Protein AF-0000000079002677 (afdb_homodimer)

Radius of gyration: 20.52 Å; Cα contacts (8 Å, |Δi|>4): 724; chains: 2; bounding box: 56×56×55 Å

Secondary structure (DSSP, 8-state):
-------EEE--HHHHHHHHHHHHHHHHHTT---SEEEEEETTTHHHHHHHHHHTT---EEEEEEEEE--TT-SSPEEEEEE--SS--TT-EEEEEEEEESSSHHHHHHHHHHHHTT-SEEEEEEEEE-TT-S---SEEEEE-SSEEE-GGGHHHHHHHS---GGGGGGGHHHHHHHIIIII---/-------EEE--HHHHHHHHHHHHHHHHHTT---SEEEEEETTTHHHHHHHHHHTT---EEEEEEEEE--TT-SSPEEEEEE--SS--TT-EEEEEEEEESSSHHHHHHHHHHHHTT-SEEEEEEEEE-TT-S---SEEEEE-SSEEE-GGGHHHHHHHS---GGGGGGGHHHHHHHIIIII---

Structure (mmCIF, N/CA/C/O backbone):
data_AF-0000000079002677-model_v1
#
loop_
_entity.id
_entity.type
_entity.pdbx_description
1 polymer Phosphoribosyltransferase
#
loop_
_atom_site.group_PDB
_atom_site.id
_atom_site.type_symbol
_atom_site.label_atom_id
_atom_site.label_alt_id
_atom_site.label_comp_id
_atom_site.label_asym_id
_atom_site.label_entity_id
_atom_site.label_seq_id
_atom_site.pdbx_PDB_ins_code
_atom_site.Cartn_x
_atom_site.Cartn_y
_atom_site.Cartn_z
_atom_site.occupancy
_atom_site.B_iso_or_equiv
_atom_site.auth_seq_id
_atom_site.auth_comp_id
_atom_site.auth_asym_id
_atom_site.auth_atom_id
_atom_site.pdbx_PDB_model_num
ATOM 1 N N . MET A 1 1 ? -28.453 29.984 3.627 1 34.81 1 MET A N 1
ATOM 2 C CA . MET A 1 1 ? -27.219 29.625 4.332 1 34.81 1 MET A CA 1
ATOM 3 C C . MET A 1 1 ? -26.219 28.969 3.391 1 34.81 1 MET A C 1
ATOM 5 O O . MET A 1 1 ? -26.469 27.859 2.893 1 34.81 1 MET A O 1
ATOM 9 N N . THR A 1 2 ? 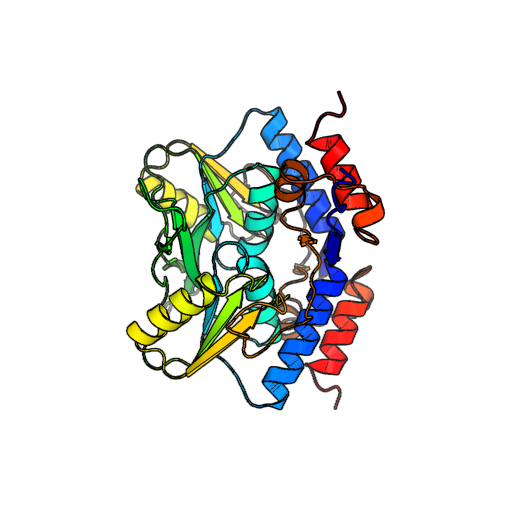-25.609 29.578 2.492 1 42.69 2 THR A N 1
ATOM 10 C CA . THR A 1 2 ? -24.906 29.234 1.262 1 42.69 2 THR A CA 1
ATOM 11 C C . THR A 1 2 ? -23.797 28.219 1.538 1 42.69 2 THR A C 1
ATOM 13 O O . THR A 1 2 ? -22.844 28.516 2.26 1 42.69 2 THR A O 1
ATOM 16 N N . GLY A 1 3 ? -24.031 26.953 1.902 1 45.75 3 GLY A N 1
ATOM 17 C CA . GLY A 1 3 ? -23.172 25.875 2.363 1 45.75 3 GLY A CA 1
ATOM 18 C C . GLY A 1 3 ? -21.828 25.844 1.661 1 45.75 3 GLY A C 1
ATOM 19 O O . GLY A 1 3 ? -21.766 25.766 0.433 1 45.75 3 GLY A O 1
ATOM 20 N N . GLU A 1 4 ? -20.844 26.594 1.997 1 55.16 4 GLU A N 1
ATOM 21 C CA . GLU A 1 4 ? -19.531 26.672 1.381 1 55.16 4 GLU A CA 1
ATOM 22 C C . GLU A 1 4 ? -19.078 25.312 0.845 1 55.16 4 GLU A C 1
ATOM 24 O O . GLU A 1 4 ? -19.062 24.328 1.583 1 55.16 4 GLU A O 1
ATOM 29 N N . LYS A 1 5 ? -19.25 25.031 -0.437 1 66.38 5 LYS A N 1
ATOM 30 C CA . LYS A 1 5 ? -18.969 23.812 -1.17 1 66.38 5 LYS A CA 1
ATOM 31 C C . LYS A 1 5 ? -17.547 23.344 -0.926 1 66.38 5 LYS A C 1
ATOM 33 O O . LYS A 1 5 ? -16.594 24.109 -1.121 1 66.38 5 LYS A O 1
ATOM 38 N N . ILE A 1 6 ? -17.219 22.328 -0.169 1 80.94 6 ILE A N 1
ATOM 39 C CA . ILE A 1 6 ? -15.914 21.703 0.05 1 80.94 6 ILE A CA 1
ATOM 40 C C . ILE A 1 6 ? -15.203 21.5 -1.287 1 80.94 6 ILE A C 1
ATOM 42 O O . ILE A 1 6 ? -15.781 20.953 -2.227 1 80.94 6 ILE A O 1
ATOM 46 N N . LYS A 1 7 ? -14.047 22.203 -1.481 1 90.75 7 LYS A N 1
ATOM 47 C CA . LYS A 1 7 ? -13.25 22 -2.689 1 90.75 7 LYS A CA 1
ATOM 48 C C . LYS A 1 7 ? -12.398 20.734 -2.582 1 90.75 7 LYS A C 1
ATOM 50 O O . LYS A 1 7 ? -11.695 20.531 -1.589 1 90.75 7 LYS A O 1
ATOM 55 N N . LEU A 1 8 ? -12.531 19.844 -3.658 1 93.5 8 LEU A N 1
ATOM 56 C CA . LEU A 1 8 ? -11.781 18.594 -3.691 1 93.5 8 LEU A CA 1
ATOM 57 C C . LEU A 1 8 ? -10.445 18.766 -4.395 1 93.5 8 LEU A C 1
ATOM 59 O O . LEU A 1 8 ? -10.352 19.516 -5.375 1 93.5 8 LEU A O 1
ATOM 63 N N . GLU A 1 9 ? -9.469 18.156 -3.84 1 94.81 9 GLU A N 1
ATOM 64 C CA . GLU A 1 9 ? -8.148 18.047 -4.445 1 94.81 9 GLU A CA 1
ATOM 65 C C . GLU A 1 9 ? -7.75 16.594 -4.652 1 94.81 9 GLU A C 1
ATOM 67 O O . GLU A 1 9 ? -7.484 15.867 -3.688 1 94.81 9 GLU A O 1
ATOM 72 N N . TYR A 1 10 ? -7.758 16.188 -5.961 1 96.31 10 TYR A N 1
ATOM 73 C CA . TYR A 1 10 ? -7.414 14.812 -6.305 1 96.31 10 TYR A CA 1
ATOM 74 C C . TYR A 1 10 ? -5.98 14.719 -6.812 1 96.31 10 TYR A C 1
ATOM 76 O O . TYR A 1 10 ? -5.543 15.547 -7.609 1 96.31 10 TYR A O 1
ATOM 84 N N . ILE A 1 11 ? -5.258 13.797 -6.301 1 97.75 11 ILE A N 1
ATOM 85 C CA . ILE A 1 11 ? -3.938 13.469 -6.828 1 97.75 11 ILE A CA 1
ATOM 86 C C . ILE A 1 11 ? -3.982 12.117 -7.531 1 97.75 11 ILE A C 1
ATOM 88 O O . ILE A 1 11 ? -4.363 11.109 -6.93 1 97.75 11 ILE A O 1
ATOM 92 N N . SER A 1 12 ? -3.586 12.094 -8.805 1 97.31 12 SER A N 1
ATOM 93 C CA . SER A 1 12 ? -3.631 10.859 -9.57 1 97.31 12 SER A CA 1
ATOM 94 C C . SER A 1 12 ? -2.506 9.914 -9.164 1 97.31 12 SER A C 1
ATOM 96 O O . SER A 1 12 ? -1.572 10.312 -8.461 1 97.31 12 SER A O 1
ATOM 98 N N . TRP A 1 13 ? -2.617 8.664 -9.602 1 98.25 13 TRP A N 1
ATOM 99 C CA . TRP A 1 13 ? -1.555 7.688 -9.383 1 98.25 13 TRP A CA 1
ATOM 100 C C . TRP A 1 13 ? -0.217 8.219 -9.883 1 98.25 13 TRP A C 1
ATOM 102 O O . TRP A 1 13 ? 0.792 8.148 -9.18 1 98.25 13 TRP A O 1
ATOM 112 N N . LYS A 1 14 ? -0.238 8.742 -11.062 1 96.94 14 LYS A N 1
ATOM 113 C CA . LYS A 1 14 ? 0.976 9.258 -11.695 1 96.94 14 LYS A CA 1
ATOM 114 C C . LYS A 1 14 ? 1.539 10.445 -10.914 1 96.94 14 LYS A C 1
ATOM 116 O O . LYS A 1 14 ? 2.738 10.492 -10.633 1 96.94 14 LYS A O 1
ATOM 121 N N . GLN A 1 15 ? 0.702 11.391 -10.586 1 97.5 15 GLN A N 1
ATOM 122 C CA . GLN A 1 15 ? 1.126 12.57 -9.836 1 97.5 15 GLN A CA 1
ATOM 123 C C . GLN A 1 15 ? 1.705 12.18 -8.477 1 97.5 15 GLN A C 1
ATOM 125 O O . GLN A 1 15 ? 2.721 12.734 -8.055 1 97.5 15 GLN A O 1
ATOM 130 N N . LEU A 1 16 ? 1.038 11.234 -7.855 1 98.62 16 LEU A N 1
ATOM 131 C CA . LEU A 1 16 ? 1.511 10.758 -6.559 1 98.62 16 LEU A CA 1
ATOM 132 C C . LEU A 1 16 ? 2.906 10.156 -6.676 1 98.62 16 LEU A C 1
ATOM 134 O O . LEU A 1 16 ? 3.795 10.484 -5.883 1 98.62 16 LEU A O 1
ATOM 138 N N . HIS A 1 17 ? 3.094 9.289 -7.633 1 98.75 17 HIS A N 1
ATOM 139 C CA . HIS A 1 17 ? 4.379 8.625 -7.816 1 98.75 17 HIS A CA 1
ATOM 140 C C . HIS A 1 17 ? 5.484 9.633 -8.102 1 98.75 17 HIS A C 1
ATOM 142 O O . HIS A 1 17 ? 6.57 9.547 -7.52 1 98.75 17 HIS A O 1
ATOM 148 N N . ILE A 1 18 ? 5.207 10.617 -8.953 1 98.19 18 ILE A N 1
ATOM 149 C CA . ILE A 1 18 ? 6.184 11.648 -9.289 1 98.19 18 ILE A CA 1
ATOM 150 C C . ILE A 1 18 ? 6.504 12.484 -8.055 1 98.19 18 ILE A C 1
ATOM 152 O O . ILE A 1 18 ? 7.664 12.82 -7.809 1 98.19 18 ILE A O 1
ATOM 156 N N . ALA A 1 19 ? 5.457 12.812 -7.309 1 98.62 19 ALA A N 1
ATOM 157 C CA . ALA A 1 19 ? 5.664 13.555 -6.07 1 98.62 19 ALA A CA 1
ATOM 158 C C . ALA A 1 19 ? 6.605 12.805 -5.129 1 98.62 19 ALA A C 1
ATOM 160 O O . ALA A 1 19 ? 7.512 13.398 -4.539 1 98.62 19 ALA A O 1
ATOM 161 N N . LEU A 1 20 ? 6.418 11.492 -5.012 1 98.88 20 LEU A N 1
ATOM 162 C CA . LEU A 1 20 ? 7.234 10.688 -4.113 1 98.88 20 LEU A CA 1
ATOM 163 C C . LEU A 1 20 ? 8.656 10.555 -4.637 1 98.88 20 LEU A C 1
ATOM 165 O O . LEU A 1 20 ? 9.609 10.492 -3.854 1 98.88 20 LEU A O 1
ATOM 169 N N . ILE A 1 21 ? 8.82 10.539 -5.984 1 98.62 21 ILE A N 1
ATOM 170 C CA . ILE A 1 21 ? 10.156 10.531 -6.574 1 98.62 21 ILE A CA 1
ATOM 171 C C . ILE A 1 21 ? 10.898 11.805 -6.188 1 98.62 21 ILE A C 1
ATOM 173 O O . ILE A 1 21 ? 12.055 11.75 -5.77 1 98.62 21 ILE A O 1
ATOM 177 N N . ASN A 1 22 ? 10.211 12.906 -6.27 1 98.44 22 ASN A N 1
ATOM 178 C CA . ASN A 1 22 ? 10.828 14.188 -5.934 1 98.44 22 ASN A CA 1
ATOM 179 C C . ASN A 1 22 ? 11.188 14.266 -4.453 1 98.44 22 ASN A C 1
ATOM 181 O O . ASN A 1 22 ? 12.242 14.781 -4.09 1 98.44 22 ASN A O 1
ATOM 185 N N . LEU A 1 23 ? 10.352 13.773 -3.617 1 98.75 23 LEU A N 1
ATOM 186 C CA . LEU A 1 23 ? 10.625 13.773 -2.184 1 98.75 23 LEU A CA 1
ATOM 187 C C . LEU A 1 23 ? 11.789 12.844 -1.854 1 98.75 23 LEU A C 1
ATOM 189 O O . LEU A 1 23 ? 12.625 13.164 -1.013 1 98.75 23 LEU A O 1
ATOM 193 N N . ALA A 1 24 ? 11.805 11.68 -2.486 1 98.62 24 ALA A N 1
ATOM 194 C CA . ALA A 1 24 ? 12.93 10.758 -2.311 1 98.62 24 ALA A CA 1
ATOM 195 C C . ALA A 1 24 ? 14.242 11.422 -2.721 1 98.62 24 ALA A C 1
ATOM 197 O O . ALA A 1 24 ? 15.258 11.289 -2.023 1 98.62 24 ALA A O 1
ATOM 198 N N . LYS A 1 25 ? 14.219 12.117 -3.834 1 98 25 LYS A N 1
ATOM 199 C CA . LYS A 1 25 ? 15.398 12.836 -4.301 1 98 25 LYS A CA 1
ATOM 200 C C . LYS A 1 25 ? 15.891 13.836 -3.254 1 98 25 LYS A C 1
ATOM 202 O O . LYS A 1 25 ? 17.094 13.922 -2.986 1 98 25 LYS A O 1
ATOM 207 N N . THR A 1 26 ? 14.969 14.555 -2.709 1 98.25 26 THR A N 1
ATOM 208 C CA . THR A 1 26 ? 15.297 15.531 -1.675 1 98.25 26 THR A CA 1
ATOM 209 C C . THR A 1 26 ? 15.969 14.852 -0.483 1 98.25 26 THR A C 1
ATOM 211 O O . THR A 1 26 ? 17 15.305 -0.002 1 98.25 26 THR A O 1
ATOM 214 N N . MET A 1 27 ? 15.406 13.742 -0.004 1 98.06 27 MET A N 1
ATOM 215 C CA . MET A 1 27 ? 15.961 13.016 1.135 1 98.06 27 MET A CA 1
ATOM 216 C C . MET A 1 27 ? 17.375 12.523 0.837 1 98.06 27 MET A C 1
ATOM 218 O O . MET A 1 27 ? 18.281 12.688 1.66 1 98.06 27 MET A O 1
ATOM 222 N N . ILE A 1 28 ? 17.547 12.016 -0.34 1 96.62 28 ILE A N 1
ATOM 223 C CA . ILE A 1 28 ? 18.844 11.477 -0.747 1 96.62 28 ILE A CA 1
ATOM 224 C C . ILE A 1 28 ? 19.859 12.602 -0.837 1 96.62 28 ILE A C 1
ATOM 226 O O . ILE A 1 28 ? 21 12.453 -0.384 1 96.62 28 ILE A O 1
ATOM 230 N N . SER A 1 29 ? 19.484 13.711 -1.415 1 96.62 29 SER A N 1
ATOM 231 C CA . SER A 1 29 ? 20.375 14.852 -1.57 1 96.62 29 SER A CA 1
ATOM 232 C C . SER A 1 29 ? 20.828 15.398 -0.215 1 96.62 29 SER A C 1
ATOM 234 O O . SER A 1 29 ? 21.906 15.953 -0.089 1 96.62 29 SER A O 1
ATOM 236 N N . GLU A 1 30 ? 19.984 15.195 0.788 1 96.81 30 GLU A N 1
ATOM 237 C CA . GLU A 1 30 ? 20.281 15.656 2.139 1 96.81 30 GLU A CA 1
ATOM 238 C C . GLU A 1 30 ? 21.094 14.617 2.908 1 96.81 30 GLU A C 1
ATOM 240 O O . GLU A 1 30 ? 21.469 14.844 4.062 1 96.81 30 GLU A O 1
ATOM 245 N N . GLY A 1 31 ? 21.297 13.438 2.312 1 95.81 31 GLY A N 1
ATOM 246 C CA . GLY A 1 31 ? 22.062 12.375 2.941 1 95.81 31 GLY A CA 1
ATOM 247 C C . GLY A 1 31 ? 21.25 11.547 3.922 1 95.81 31 GLY A C 1
ATOM 248 O O . GLY A 1 31 ? 21.812 10.836 4.754 1 95.81 31 GLY A O 1
ATOM 249 N N . TYR A 1 32 ? 19.938 11.672 3.857 1 96.56 32 TYR A N 1
ATOM 250 C CA . TYR A 1 32 ? 19.078 10.914 4.758 1 96.56 32 TYR A CA 1
ATOM 251 C C . TYR A 1 32 ? 18.703 9.57 4.148 1 96.56 32 TYR A C 1
ATOM 253 O O . TYR A 1 32 ? 18.172 9.508 3.043 1 96.56 32 TYR A O 1
ATOM 261 N N . ARG A 1 33 ? 19 8.516 4.875 1 93.88 33 ARG A N 1
ATOM 262 C CA . ARG A 1 33 ? 18.609 7.156 4.512 1 93.88 33 ARG A CA 1
ATOM 263 C C . ARG A 1 33 ? 18.062 6.402 5.715 1 93.88 33 ARG A C 1
ATOM 265 O O . ARG A 1 33 ? 18.812 6.012 6.609 1 93.88 33 ARG A O 1
ATOM 272 N N . PRO A 1 34 ? 16.797 6.207 5.715 1 98.62 34 PRO A N 1
ATOM 273 C CA . PRO A 1 34 ? 16.25 5.461 6.848 1 98.62 34 PRO A CA 1
ATOM 274 C C . PRO A 1 34 ? 16.609 3.979 6.809 1 98.62 34 PRO A C 1
ATOM 276 O O . PRO A 1 34 ? 16.797 3.414 5.73 1 98.62 34 PRO A O 1
ATOM 279 N N . ASP A 1 35 ? 16.703 3.352 8.016 1 98.75 35 ASP A N 1
ATOM 280 C CA . ASP A 1 35 ? 16.875 1.907 8.133 1 98.75 35 ASP A CA 1
ATOM 281 C C . ASP A 1 35 ? 15.562 1.173 7.898 1 98.75 35 ASP A C 1
ATOM 283 O O . ASP A 1 35 ? 15.555 0.028 7.438 1 98.75 35 ASP A O 1
ATOM 287 N N . ILE A 1 36 ? 14.508 1.82 8.266 1 98.88 36 ILE A N 1
ATOM 288 C CA . ILE A 1 36 ? 13.18 1.223 8.188 1 98.88 36 ILE A CA 1
ATOM 289 C C . ILE A 1 36 ? 12.141 2.309 7.93 1 98.88 36 ILE A C 1
ATOM 291 O O . ILE A 1 36 ? 12.273 3.436 8.414 1 98.88 36 ILE A O 1
ATOM 295 N N . ILE A 1 37 ? 11.156 2.025 7.105 1 98.94 37 ILE A N 1
ATOM 296 C CA . ILE A 1 37 ? 10.008 2.891 6.871 1 98.94 37 ILE A CA 1
ATOM 297 C C . ILE A 1 37 ? 8.812 2.379 7.664 1 98.94 37 ILE A C 1
ATOM 299 O O . ILE A 1 37 ? 8.5 1.186 7.637 1 98.94 37 ILE A O 1
ATOM 303 N N . TYR A 1 38 ? 8.203 3.207 8.406 1 98.94 38 TYR A N 1
ATOM 304 C CA . TYR A 1 38 ? 6.984 2.85 9.117 1 98.94 38 TYR A CA 1
ATOM 305 C C . TYR A 1 38 ? 5.766 3.492 8.461 1 98.94 38 TYR A C 1
ATOM 307 O O . TYR A 1 38 ? 5.684 4.719 8.352 1 98.94 38 TYR A O 1
ATOM 315 N N . ALA A 1 39 ? 4.875 2.688 8.047 1 98.94 39 ALA A N 1
ATOM 316 C CA . ALA A 1 39 ? 3.623 3.113 7.43 1 98.94 39 ALA A CA 1
ATOM 317 C C . ALA A 1 39 ? 2.52 3.271 8.477 1 98.94 39 ALA A C 1
ATOM 319 O O . ALA A 1 39 ? 2.219 2.33 9.211 1 98.94 39 ALA A O 1
ATOM 320 N N . VAL A 1 40 ? 1.932 4.449 8.547 1 98.81 40 VAL A N 1
ATOM 321 C CA . VAL A 1 40 ? 0.727 4.637 9.352 1 98.81 40 VAL A CA 1
ATOM 322 C C . VAL A 1 40 ? -0.476 4.035 8.625 1 98.81 40 VAL A C 1
ATOM 324 O O . VAL A 1 40 ? -0.757 4.387 7.477 1 98.81 40 VAL A O 1
ATOM 327 N N . ILE A 1 41 ? -1.158 3.117 9.25 1 98.5 41 ILE A N 1
ATOM 328 C CA . ILE A 1 41 ? -2.326 2.463 8.672 1 98.5 41 ILE A CA 1
ATOM 329 C C . ILE A 1 41 ? -3.508 3.43 8.656 1 98.5 41 ILE A C 1
ATOM 331 O O . ILE A 1 41 ? -3.83 4.039 9.68 1 98.5 41 ILE A O 1
ATOM 335 N N . LYS A 1 42 ? -4.113 3.611 7.543 1 97.5 42 LYS A N 1
ATOM 336 C CA . LYS A 1 42 ? -3.939 2.955 6.25 1 97.5 42 LYS A CA 1
ATOM 337 C C . LYS A 1 42 ? -3.34 3.912 5.227 1 97.5 42 LYS A C 1
ATOM 339 O O . LYS A 1 42 ? -2.941 3.494 4.137 1 97.5 42 LYS A O 1
ATOM 344 N N . GLY A 1 43 ? -3.258 5.238 5.719 1 98.12 43 GLY A N 1
ATOM 345 C CA . GLY A 1 43 ? -2.875 6.277 4.77 1 98.12 43 GLY A CA 1
ATOM 346 C C . GLY A 1 43 ? -1.44 6.148 4.297 1 98.12 43 GLY A C 1
ATOM 347 O O . GLY A 1 43 ? -1.114 6.551 3.176 1 98.12 43 GLY A O 1
ATOM 348 N N . GLY A 1 44 ? -0.627 5.574 5.086 1 98.81 44 GLY A N 1
ATOM 349 C CA . GLY A 1 44 ? 0.797 5.52 4.797 1 98.81 44 GLY A CA 1
ATOM 350 C C . GLY A 1 44 ? 1.202 4.281 4.02 1 98.81 44 GLY A C 1
ATOM 351 O O . GLY A 1 44 ? 2.35 4.16 3.584 1 98.81 44 GLY A O 1
ATOM 352 N N . LEU A 1 45 ? 0.252 3.369 3.762 1 98.88 45 LEU A N 1
ATOM 353 C CA . LEU A 1 45 ? 0.612 2.062 3.223 1 98.88 45 LEU A CA 1
ATOM 354 C C . LEU A 1 45 ? 1.173 2.193 1.811 1 98.88 45 LEU A C 1
ATOM 356 O O . LEU A 1 45 ? 2.271 1.709 1.527 1 98.88 45 LEU A O 1
ATOM 360 N N . ILE A 1 46 ? 0.468 2.92 0.976 1 98.94 46 ILE A N 1
ATOM 361 C CA . ILE A 1 46 ? 0.847 2.973 -0.432 1 98.94 46 ILE A CA 1
ATOM 362 C C . ILE A 1 46 ? 2.074 3.865 -0.603 1 98.94 46 ILE A C 1
ATOM 364 O O . ILE A 1 46 ? 3.076 3.449 -1.189 1 98.94 46 ILE A O 1
ATOM 368 N N . PRO A 1 47 ? 2.113 5.074 0.013 1 98.94 47 PRO A N 1
ATOM 369 C CA . PRO A 1 47 ? 3.338 5.855 -0.157 1 98.94 47 PRO A CA 1
ATOM 370 C C . PRO A 1 47 ? 4.562 5.176 0.448 1 98.94 47 PRO A C 1
ATOM 372 O O . PRO A 1 47 ? 5.672 5.301 -0.082 1 98.94 47 PRO A O 1
ATOM 375 N N . ALA A 1 48 ? 4.371 4.461 1.53 1 98.94 48 ALA A N 1
ATOM 376 C CA . ALA A 1 48 ? 5.5 3.771 2.146 1 98.94 48 ALA A CA 1
ATOM 377 C C . ALA A 1 48 ? 6.062 2.701 1.217 1 98.94 48 ALA A C 1
ATOM 379 O O . ALA A 1 48 ? 7.281 2.557 1.091 1 98.94 48 ALA A O 1
ATOM 380 N N . ARG A 1 49 ? 5.191 1.93 0.573 1 98.88 49 ARG A N 1
ATOM 381 C CA . ARG A 1 49 ? 5.656 0.887 -0.335 1 98.88 49 ARG A CA 1
ATOM 382 C C . ARG A 1 49 ? 6.387 1.488 -1.532 1 98.88 49 ARG A C 1
ATOM 384 O O . ARG A 1 49 ? 7.422 0.974 -1.959 1 98.88 49 ARG A O 1
ATOM 391 N N . ILE A 1 50 ? 5.867 2.578 -2.074 1 98.88 50 ILE A N 1
ATOM 392 C CA . ILE A 1 50 ? 6.523 3.246 -3.193 1 98.88 50 ILE A CA 1
ATOM 393 C C . ILE A 1 50 ? 7.898 3.756 -2.754 1 98.88 50 ILE A C 1
ATOM 395 O O . ILE A 1 50 ? 8.898 3.527 -3.438 1 98.88 50 ILE A O 1
ATOM 399 N N . LEU A 1 51 ? 7.938 4.328 -1.604 1 98.88 51 LEU A N 1
ATOM 400 C CA . LEU A 1 51 ? 9.18 4.91 -1.103 1 98.88 51 LEU A CA 1
ATOM 401 C C . LEU A 1 51 ? 10.203 3.82 -0.8 1 98.88 51 LEU A C 1
ATOM 403 O O . LEU A 1 51 ? 11.406 4.039 -0.947 1 98.88 51 LEU A O 1
ATOM 407 N N . SER A 1 52 ? 9.727 2.67 -0.339 1 98.75 52 SER A N 1
ATOM 408 C CA . SER A 1 52 ? 10.648 1.574 -0.066 1 98.75 52 SER A CA 1
ATOM 409 C C . SER A 1 52 ? 11.484 1.235 -1.297 1 98.75 52 SER A C 1
ATOM 411 O O . SER A 1 52 ? 12.664 0.898 -1.18 1 98.75 52 SER A O 1
ATOM 413 N N . ASP A 1 53 ? 10.891 1.314 -2.438 1 98.19 53 ASP A N 1
ATOM 414 C CA . ASP A 1 53 ? 11.625 1.099 -3.682 1 98.19 53 ASP A CA 1
ATOM 415 C C . ASP A 1 53 ? 12.531 2.283 -3.996 1 98.19 53 ASP A C 1
ATOM 417 O O . ASP A 1 53 ? 13.727 2.105 -4.234 1 98.19 53 ASP A O 1
ATOM 421 N N . LEU A 1 54 ? 12.016 3.484 -3.928 1 98.25 54 LEU A N 1
ATOM 422 C CA . LEU A 1 54 ? 12.711 4.691 -4.355 1 98.25 54 LEU A CA 1
ATOM 423 C C . LEU A 1 54 ? 13.945 4.941 -3.494 1 98.25 54 LEU A C 1
ATOM 425 O O . LEU A 1 54 ? 14.969 5.426 -3.99 1 98.25 54 LEU A O 1
ATOM 429 N N . LEU A 1 55 ? 13.828 4.566 -2.189 1 98.19 55 LEU A N 1
ATOM 430 C CA . LEU A 1 55 ? 14.922 4.805 -1.252 1 98.19 55 LEU A CA 1
ATOM 431 C C . LEU A 1 55 ? 15.734 3.535 -1.037 1 98.19 55 LEU A C 1
ATOM 433 O O . LEU A 1 55 ? 16.719 3.545 -0.299 1 98.19 55 LEU A O 1
ATOM 437 N N . GLU A 1 56 ? 15.297 2.455 -1.652 1 96.69 56 GLU A N 1
ATOM 438 C CA . GLU A 1 56 ? 15.945 1.154 -1.533 1 96.69 56 GLU A CA 1
ATOM 439 C C . GLU A 1 56 ? 16.062 0.728 -0.072 1 96.69 56 GLU A C 1
ATOM 441 O O . GLU A 1 56 ? 17.141 0.341 0.381 1 96.69 56 GLU A O 1
ATOM 446 N N . VAL A 1 57 ? 14.953 0.887 0.604 1 98 57 VAL A N 1
ATOM 447 C CA . VAL A 1 57 ? 14.805 0.437 1.984 1 98 57 VAL A CA 1
ATOM 448 C C . VAL A 1 57 ? 13.961 -0.834 2.025 1 98 57 VAL A C 1
ATOM 450 O O . VAL A 1 57 ? 12.789 -0.821 1.646 1 98 57 VAL A O 1
ATOM 453 N N . ASP A 1 58 ? 14.484 -1.902 2.539 1 95.62 58 ASP A N 1
ATOM 454 C CA . ASP A 1 58 ? 13.852 -3.213 2.443 1 95.62 58 ASP A CA 1
ATOM 455 C C . ASP A 1 58 ? 12.805 -3.398 3.541 1 95.62 58 ASP A C 1
ATOM 457 O O . ASP A 1 58 ? 11.812 -4.105 3.35 1 95.62 58 ASP A O 1
ATOM 461 N N . GLN A 1 59 ? 13 -2.799 4.664 1 97.81 59 GLN A N 1
ATOM 462 C CA . GLN A 1 59 ? 12.133 -3.068 5.809 1 97.81 59 GLN A CA 1
ATOM 463 C C . GLN A 1 59 ? 11.008 -2.041 5.902 1 97.81 59 GLN A C 1
ATOM 465 O O . GLN A 1 59 ? 11.266 -0.836 5.961 1 97.81 59 GLN A O 1
ATOM 470 N N . ILE A 1 60 ? 9.82 -2.531 5.906 1 98.75 60 ILE A N 1
ATOM 471 C CA . ILE A 1 60 ? 8.633 -1.722 6.152 1 98.75 60 ILE A CA 1
ATOM 472 C C . ILE A 1 60 ? 7.906 -2.236 7.391 1 98.75 60 ILE A C 1
ATOM 474 O O . ILE A 1 60 ? 7.617 -3.432 7.5 1 98.75 60 ILE A O 1
ATOM 478 N N . GLY A 1 61 ? 7.727 -1.421 8.367 1 98.81 61 GLY A N 1
ATOM 479 C CA . GLY A 1 61 ? 6.875 -1.689 9.516 1 98.81 61 GLY A CA 1
ATOM 480 C C . GLY A 1 61 ? 5.547 -0.959 9.461 1 98.81 61 GLY A C 1
ATOM 481 O O . GLY A 1 61 ? 5.332 -0.122 8.586 1 98.81 61 GLY A O 1
ATOM 482 N N . PHE A 1 62 ? 4.68 -1.304 10.383 1 98.88 62 PHE A N 1
ATOM 483 C CA . PHE A 1 62 ? 3.322 -0.774 10.406 1 98.88 62 PHE A CA 1
ATOM 484 C C . PHE A 1 62 ? 2.936 -0.326 11.812 1 98.88 62 PHE A C 1
ATOM 486 O O . PHE A 1 62 ? 3.346 -0.939 12.797 1 98.88 62 PHE A O 1
ATOM 493 N N . ILE A 1 63 ? 2.191 0.712 11.828 1 98.81 63 ILE A N 1
ATOM 494 C CA . ILE A 1 63 ? 1.641 1.234 13.078 1 98.81 63 ILE A CA 1
ATOM 495 C C . ILE A 1 63 ? 0.225 1.753 12.836 1 98.81 63 ILE A C 1
ATOM 497 O O . ILE A 1 63 ? -0.037 2.422 11.836 1 98.81 63 ILE A O 1
ATOM 501 N N . GLY A 1 64 ? -0.698 1.317 13.703 1 98.25 64 GLY A N 1
ATOM 502 C CA . GLY A 1 64 ? -2.096 1.683 13.539 1 98.25 64 GLY A CA 1
ATOM 503 C C . GLY A 1 64 ? -2.584 2.658 14.594 1 98.25 64 GLY A C 1
ATOM 504 O O . GLY A 1 64 ? -2.242 2.531 15.766 1 98.25 64 GLY A O 1
ATOM 505 N N . VAL A 1 65 ? -3.307 3.662 14.156 1 96.88 65 VAL A N 1
ATOM 506 C CA . VAL A 1 65 ? -3.908 4.664 15.031 1 96.88 65 VAL A CA 1
ATOM 507 C C . VAL A 1 65 ? -5.391 4.812 14.703 1 96.88 65 VAL A C 1
ATOM 509 O O . VAL A 1 65 ? -5.777 4.828 13.531 1 96.88 65 VAL A O 1
ATOM 512 N N . LYS A 1 66 ? -6.234 4.883 15.695 1 92.81 66 LYS A N 1
ATOM 513 C CA . LYS A 1 66 ? -7.652 5.191 15.523 1 92.81 66 LYS A CA 1
ATOM 514 C C . LYS A 1 66 ? -8.094 6.281 16.5 1 92.81 66 LYS A C 1
ATOM 516 O O . LYS A 1 66 ? -7.492 6.461 17.562 1 92.81 66 LYS A O 1
ATOM 521 N N . PHE A 1 67 ? -9.125 6.969 16.062 1 89.44 67 PHE A N 1
ATOM 522 C CA . PHE A 1 67 ? -9.719 7.984 16.922 1 89.44 67 PHE A CA 1
ATOM 523 C C . PHE A 1 67 ? -11.016 7.477 17.547 1 89.44 67 PHE A C 1
ATOM 525 O O . PHE A 1 67 ? -11.836 6.852 16.859 1 89.44 67 PHE A O 1
ATOM 532 N N . TYR A 1 68 ? -11.141 7.492 18.844 1 82.62 68 TYR A N 1
ATOM 533 C CA . TYR A 1 68 ? -12.344 7.066 19.547 1 82.62 68 TYR A CA 1
ATOM 534 C C . TYR A 1 68 ? -13.016 8.25 20.234 1 82.62 68 TYR A C 1
ATOM 536 O O . TYR A 1 68 ? -12.344 9.133 20.766 1 82.62 68 TYR A O 1
ATOM 544 N N . LYS A 1 69 ? -14.273 8.32 19.938 1 71.38 69 LYS A N 1
ATOM 545 C CA . LYS A 1 69 ? -15.047 9.32 20.672 1 71.38 69 LYS A CA 1
ATOM 546 C C . LYS A 1 69 ? -15.359 8.859 22.094 1 71.38 69 LYS A C 1
ATOM 548 O O . LYS A 1 69 ? -15.836 7.742 22.297 1 71.38 69 LYS A O 1
ATOM 553 N N . GLY A 1 70 ? -14.633 9.344 23.062 1 58.91 70 GLY A N 1
ATOM 554 C CA . GLY A 1 70 ? -14.953 9 24.438 1 58.91 70 GLY A CA 1
ATOM 555 C C . GLY A 1 70 ? -16.328 9.461 24.875 1 58.91 70 GLY A C 1
ATOM 556 O O . GLY A 1 70 ? -16.922 10.336 24.234 1 58.91 70 GLY A O 1
ATOM 557 N N . ILE A 1 71 ? -16.922 8.633 25.719 1 61.94 71 ILE A N 1
ATOM 558 C CA . ILE A 1 71 ? -18.172 9.047 26.344 1 61.94 71 ILE A CA 1
ATOM 559 C C . ILE A 1 71 ? -18 10.43 26.969 1 61.94 71 ILE A C 1
ATOM 561 O O . ILE A 1 71 ? -17.109 10.633 27.797 1 61.94 71 ILE A O 1
ATOM 565 N N . GLY A 1 72 ? -18.812 11.344 26.547 1 59.31 72 GLY A N 1
ATOM 566 C CA . GLY A 1 72 ? -18.906 12.641 27.188 1 59.31 72 GLY A CA 1
ATOM 567 C C . GLY A 1 72 ? -17.875 13.633 26.688 1 59.31 72 GLY A C 1
ATOM 568 O O . GLY A 1 72 ? -17.781 14.758 27.188 1 59.31 72 GLY A O 1
ATOM 569 N N . THR A 1 73 ? -16.906 13.094 26.016 1 62.44 73 THR A N 1
ATOM 570 C CA . THR A 1 73 ? -15.891 14.047 25.562 1 62.44 73 THR A CA 1
ATOM 571 C C . THR A 1 73 ? -16.109 14.406 24.094 1 62.44 73 THR A C 1
ATOM 573 O O . THR A 1 73 ? -16.578 13.586 23.312 1 62.44 73 THR A O 1
ATOM 576 N N . ARG A 1 74 ? -16 15.617 23.859 1 62.69 74 ARG A N 1
ATOM 577 C CA . ARG A 1 74 ? -16.281 16.156 22.531 1 62.69 74 ARG A CA 1
ATOM 578 C C . ARG A 1 74 ? -15.164 15.828 21.547 1 62.69 74 ARG A C 1
ATOM 580 O O . ARG A 1 74 ? -15.398 15.68 20.344 1 62.69 74 ARG A O 1
ATOM 587 N N . GLU A 1 75 ? -13.828 15.586 22.156 1 70.38 75 GLU A N 1
ATOM 588 C CA . GLU A 1 75 ? -12.766 15.422 21.172 1 70.38 75 GLU A CA 1
ATOM 589 C C . GLU A 1 75 ? -12.258 13.984 21.141 1 70.38 75 GLU A C 1
ATOM 591 O O . GLU A 1 75 ? -12.008 13.383 22.188 1 70.38 75 GLU A O 1
ATOM 596 N N . ALA A 1 76 ? -12.203 13.398 20.016 1 81 76 ALA A N 1
ATOM 597 C CA . ALA A 1 76 ? -11.688 12.047 19.828 1 81 76 ALA A CA 1
ATOM 598 C C . ALA A 1 76 ? -10.18 11.992 20.078 1 81 76 ALA A C 1
ATOM 600 O O . ALA A 1 76 ? -9.445 12.891 19.672 1 81 76 ALA A O 1
ATOM 601 N N . LYS A 1 77 ? -9.781 11.172 21.016 1 86.19 77 LYS A N 1
ATOM 602 C CA . LYS A 1 77 ? -8.367 10.969 21.297 1 86.19 77 LYS A CA 1
ATOM 603 C C . LYS A 1 77 ? -7.789 9.828 20.469 1 86.19 77 LYS A C 1
ATOM 605 O O . LYS A 1 77 ? -8.406 8.773 20.344 1 86.19 77 LYS A O 1
ATOM 610 N N . PRO A 1 78 ? -6.594 10.094 19.875 1 91.88 78 PRO A N 1
ATOM 611 C CA . PRO A 1 78 ? -5.957 9.016 19.109 1 91.88 78 PRO A CA 1
ATOM 612 C C . PRO A 1 78 ? -5.402 7.91 20.016 1 91.88 78 PRO A C 1
ATOM 614 O O . PRO A 1 78 ? -4.848 8.195 21.078 1 91.88 78 PRO A O 1
ATOM 617 N N . GLU A 1 79 ? -5.652 6.734 19.594 1 93.56 79 GLU A N 1
ATOM 618 C CA . GLU A 1 79 ? -5.105 5.566 20.281 1 93.56 79 GLU A CA 1
ATOM 619 C C . GLU A 1 79 ? -4.453 4.605 19.297 1 93.56 79 GLU A C 1
ATOM 621 O O . GLU A 1 79 ? -4.898 4.477 18.141 1 93.56 79 GLU A O 1
ATOM 626 N N . LEU A 1 80 ? -3.455 3.91 19.844 1 94.81 80 LEU A N 1
ATOM 627 C CA . LEU A 1 80 ? -2.797 2.895 19.031 1 94.81 80 LEU A CA 1
ATOM 628 C C . LEU A 1 80 ? -3.68 1.659 18.891 1 94.81 80 LEU A C 1
ATOM 630 O O . LEU A 1 80 ? -4.168 1.12 19.875 1 94.81 80 LEU A O 1
ATOM 634 N N . THR A 1 81 ? -3.934 1.333 17.703 1 95.31 81 THR A N 1
ATOM 635 C CA . THR A 1 81 ? -4.66 0.091 17.453 1 95.31 81 THR A CA 1
ATOM 636 C C . THR A 1 81 ? -3.693 -1.037 17.109 1 95.31 81 THR A C 1
ATOM 638 O O . THR A 1 81 ? -4.027 -2.215 17.25 1 95.31 81 THR A O 1
ATOM 641 N N . LEU A 1 82 ? -2.516 -0.737 16.609 1 97.62 82 LEU A N 1
ATOM 642 C CA . LEU A 1 82 ? -1.43 -1.657 16.297 1 97.62 82 LEU A CA 1
ATOM 643 C C . LEU A 1 82 ? -0.082 -1.064 16.703 1 97.62 82 LEU A C 1
ATOM 645 O O . LEU A 1 82 ? 0.366 -0.079 16.109 1 97.62 82 LEU A O 1
ATOM 649 N N . PRO A 1 83 ? 0.544 -1.608 17.75 1 97.5 83 PRO A N 1
ATOM 650 C CA . PRO A 1 83 ? 1.893 -1.14 18.078 1 97.5 83 PRO A CA 1
ATOM 651 C C . PRO A 1 83 ? 2.898 -1.404 16.969 1 97.5 83 PRO A C 1
ATOM 653 O O . PRO A 1 83 ? 2.605 -2.156 16.031 1 97.5 83 PRO A O 1
ATOM 656 N N . PRO A 1 84 ? 4.039 -0.778 17.031 1 98.5 84 PRO A N 1
ATOM 657 C CA . PRO A 1 84 ? 5.031 -0.998 15.984 1 98.5 84 PRO A CA 1
ATOM 658 C C . PRO A 1 84 ? 5.309 -2.479 15.734 1 98.5 84 PRO A C 1
ATOM 660 O O . PRO A 1 84 ? 5.629 -3.217 16.672 1 98.5 84 PRO A O 1
ATOM 663 N N . THR A 1 85 ? 5.309 -2.879 14.477 1 98.62 85 THR A N 1
ATOM 664 C CA . THR A 1 85 ? 5.352 -4.297 14.141 1 98.62 85 THR A CA 1
ATOM 665 C C . THR A 1 85 ? 6.793 -4.781 14.023 1 98.62 85 THR A C 1
ATOM 667 O O . THR A 1 85 ? 7.051 -5.984 14 1 98.62 85 THR A O 1
ATOM 670 N N . HIS A 1 86 ? 7.699 -3.918 13.812 1 98.38 86 HIS A N 1
ATOM 671 C CA . HIS A 1 86 ? 9.117 -4.219 13.656 1 98.38 86 HIS A CA 1
ATOM 672 C C . HIS A 1 86 ? 9.961 -3.457 14.672 1 98.38 86 HIS A C 1
ATOM 674 O O . HIS A 1 86 ? 9.602 -2.348 15.078 1 98.38 86 HIS A O 1
ATOM 680 N N . PRO A 1 87 ? 11.102 -3.975 15.094 1 98 87 PRO A N 1
ATOM 681 C CA . PRO A 1 87 ? 11.969 -3.256 16.031 1 98 87 PRO A CA 1
ATOM 682 C C . PRO A 1 87 ? 12.555 -1.979 15.43 1 98 87 PRO A C 1
ATOM 684 O O . PRO A 1 87 ? 12.883 -1.943 14.242 1 98 87 PRO A O 1
ATOM 687 N N . VAL A 1 88 ? 12.602 -0.959 16.312 1 98.62 88 VAL A N 1
ATOM 688 C CA . VAL A 1 88 ? 13.086 0.32 15.812 1 98.62 88 VAL A CA 1
ATOM 689 C C . VAL A 1 88 ? 14.258 0.797 16.672 1 98.62 88 VAL A C 1
ATOM 691 O O . VAL A 1 88 ? 14.82 1.868 16.422 1 98.62 88 VAL A O 1
ATOM 694 N N . ARG A 1 89 ? 14.648 0.042 17.688 1 98.62 89 ARG A N 1
ATOM 695 C CA . ARG A 1 89 ? 15.711 0.473 18.594 1 98.62 89 ARG A CA 1
ATOM 696 C C . ARG A 1 89 ? 16.984 0.798 17.828 1 98.62 89 ARG A C 1
ATOM 698 O O . ARG A 1 89 ? 17.484 -0.024 17.062 1 98.62 89 ARG A O 1
ATOM 705 N N . ASN A 1 90 ? 17.516 1.971 17.969 1 98.56 90 ASN A N 1
ATOM 706 C CA . ASN A 1 90 ? 18.766 2.479 17.422 1 98.56 90 ASN A CA 1
ATOM 707 C C . ASN A 1 90 ? 18.719 2.568 15.898 1 98.56 90 ASN A C 1
ATOM 709 O O . ASN A 1 90 ? 19.75 2.496 15.227 1 98.56 90 ASN A O 1
ATOM 713 N N . LYS A 1 91 ? 17.5 2.631 15.312 1 98.69 91 LYS A N 1
ATOM 714 C CA . LYS A 1 91 ? 17.344 2.732 13.867 1 98.69 91 LYS A CA 1
ATOM 715 C C . LYS A 1 91 ? 16.891 4.133 13.461 1 98.69 91 LYS A C 1
ATOM 717 O O . LYS A 1 91 ? 16.203 4.816 14.219 1 98.69 91 LYS A O 1
ATOM 722 N N . ASN A 1 92 ? 17.328 4.562 12.266 1 98.75 92 ASN A N 1
ATOM 723 C CA . ASN A 1 92 ? 16.719 5.707 11.594 1 98.75 92 ASN A CA 1
ATOM 724 C C . ASN A 1 92 ? 15.398 5.332 10.945 1 98.75 92 ASN A C 1
ATOM 726 O O . ASN A 1 92 ? 15.344 4.457 10.086 1 98.75 92 ASN A O 1
ATOM 730 N N . VAL A 1 93 ? 14.336 6.023 11.438 1 98.94 93 VAL A N 1
ATOM 731 C CA . VAL A 1 93 ? 12.984 5.629 11.031 1 98.94 93 VAL A CA 1
ATOM 732 C C . VAL A 1 93 ? 12.352 6.742 10.211 1 98.94 93 VAL A C 1
ATOM 734 O O . VAL A 1 93 ? 12.438 7.918 10.57 1 98.94 93 VAL A O 1
ATOM 737 N N . LEU A 1 94 ? 11.82 6.414 9.055 1 98.94 94 LEU A N 1
ATOM 738 C CA . LEU A 1 94 ? 10.953 7.312 8.305 1 98.94 94 LEU A CA 1
ATOM 739 C C . LEU A 1 94 ? 9.492 6.953 8.508 1 98.94 94 LEU A C 1
ATOM 741 O O . LEU A 1 94 ? 9.055 5.859 8.141 1 98.94 94 LEU A O 1
ATOM 745 N N . VAL A 1 95 ? 8.727 7.836 9.117 1 98.94 95 VAL A N 1
ATOM 746 C CA . VAL A 1 95 ? 7.285 7.676 9.281 1 98.94 95 VAL A CA 1
ATOM 747 C C . VAL A 1 95 ? 6.562 8.234 8.055 1 98.94 95 VAL A C 1
ATOM 749 O O . VAL A 1 95 ? 6.84 9.352 7.617 1 98.94 95 VAL A O 1
ATOM 752 N N . VAL A 1 96 ? 5.621 7.453 7.508 1 99 96 VAL A N 1
ATOM 753 C CA . VAL A 1 96 ? 4.957 7.852 6.273 1 99 96 VAL A CA 1
ATO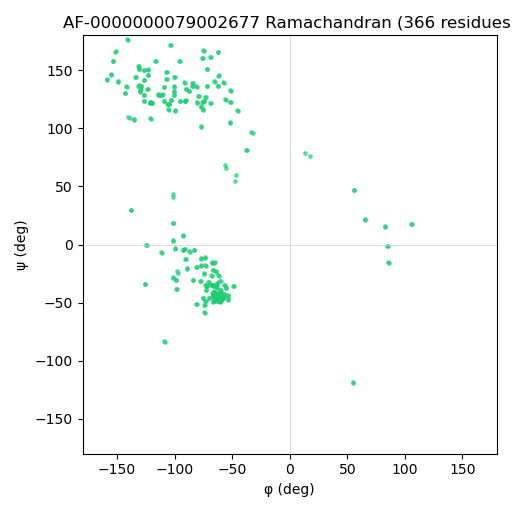M 754 C C . VAL A 1 96 ? 3.441 7.82 6.469 1 99 96 VAL A C 1
ATOM 756 O O . VAL A 1 96 ? 2.896 6.852 7 1 99 96 VAL A O 1
ATOM 759 N N . ASP A 1 97 ? 2.762 8.867 6.133 1 98.81 97 ASP A N 1
ATOM 760 C CA . ASP A 1 97 ? 1.308 8.984 6.121 1 98.81 97 ASP A CA 1
ATOM 761 C C . ASP A 1 97 ? 0.835 9.805 4.922 1 98.81 97 ASP A C 1
ATOM 763 O O . ASP A 1 97 ? 1.648 10.258 4.117 1 98.81 97 ASP A O 1
ATOM 767 N N . ASP A 1 98 ? -0.486 9.938 4.75 1 98.69 98 ASP A N 1
ATOM 768 C CA . ASP A 1 98 ? -0.958 10.617 3.547 1 98.69 98 ASP A CA 1
ATOM 769 C C . ASP A 1 98 ? -1.299 12.078 3.832 1 98.69 98 ASP A C 1
ATOM 771 O O . ASP A 1 98 ? -0.996 12.961 3.025 1 98.69 98 ASP A O 1
ATOM 775 N N . VAL A 1 99 ? -1.907 12.359 5.047 1 98.56 99 VAL A N 1
ATOM 776 C CA . VAL A 1 99 ? -2.314 13.727 5.34 1 98.56 99 VAL A CA 1
ATOM 777 C C . VAL A 1 99 ? -2.051 14.047 6.812 1 98.56 99 VAL A C 1
ATOM 779 O O . VAL A 1 99 ? -2.27 13.195 7.68 1 98.56 99 VAL A O 1
ATOM 782 N N . VAL A 1 100 ? -1.515 15.195 7.035 1 98.25 100 VAL A N 1
ATOM 783 C CA . VAL A 1 100 ? -1.53 15.742 8.391 1 98.25 100 VAL A CA 1
ATOM 784 C C . VAL A 1 100 ? -2.564 16.859 8.477 1 98.25 100 VAL A C 1
ATOM 786 O O . VAL A 1 100 ? -2.463 17.875 7.777 1 98.25 100 VAL A O 1
ATOM 789 N N . ASP A 1 101 ? -3.535 16.656 9.258 1 96.81 101 ASP A N 1
ATOM 790 C CA . ASP A 1 101 ? -4.602 17.625 9.492 1 96.81 101 ASP A CA 1
ATOM 791 C C . ASP A 1 101 ? -4.504 18.219 10.898 1 96.81 101 ASP A C 1
ATOM 793 O O . ASP A 1 101 ? -3.699 19.109 11.141 1 96.81 101 ASP A O 1
ATOM 797 N N . SER A 1 102 ? -5.047 17.484 11.883 1 95.81 102 SER A N 1
ATOM 798 C CA . SER A 1 102 ? -4.938 17.953 13.258 1 95.81 102 SER A CA 1
ATOM 799 C C . SER A 1 102 ? -3.549 17.688 13.828 1 95.81 102 SER A C 1
ATOM 801 O O . SER A 1 102 ? -3.176 18.266 14.859 1 95.81 102 SER A O 1
ATOM 803 N N . GLY A 1 103 ? -2.852 16.844 13.234 1 97.31 103 GLY A N 1
ATOM 804 C CA . GLY A 1 103 ? -1.495 16.531 13.656 1 97.31 103 GLY A CA 1
ATOM 805 C C . GLY A 1 103 ? -1.437 15.492 14.758 1 97.31 103 GLY A C 1
ATOM 806 O O . GLY A 1 103 ? -0.354 15.039 15.133 1 97.31 103 GLY A O 1
ATOM 807 N N . ARG A 1 104 ? -2.523 15.023 15.219 1 96.62 104 ARG A N 1
ATOM 808 C CA . ARG A 1 104 ? -2.58 14.164 16.391 1 96.62 104 ARG A CA 1
ATOM 809 C C . ARG A 1 104 ? -2.045 12.773 16.078 1 96.62 104 ARG A C 1
ATOM 811 O O . ARG A 1 104 ? -1.342 12.172 16.906 1 96.62 104 ARG A O 1
ATOM 818 N N . THR A 1 105 ? -2.352 12.258 14.891 1 97.75 105 THR A N 1
ATOM 819 C CA . THR A 1 105 ? -1.822 10.961 14.492 1 97.75 105 THR A CA 1
ATOM 820 C C . THR A 1 105 ? -0.298 10.992 14.422 1 97.75 105 THR A C 1
ATOM 822 O O . THR A 1 105 ? 0.374 10.164 15.039 1 97.75 105 THR A O 1
ATOM 825 N N . LEU A 1 106 ? 0.198 11.992 13.781 1 98.44 106 LEU A N 1
ATOM 826 C CA . LEU A 1 106 ? 1.641 12.109 13.594 1 98.44 106 LEU A CA 1
ATOM 827 C C . LEU A 1 106 ? 2.355 12.234 14.93 1 98.44 106 LEU A C 1
ATOM 829 O O . LEU A 1 106 ? 3.344 11.539 15.18 1 98.44 106 LEU A O 1
ATOM 833 N N . GLN A 1 107 ? 1.826 13.062 15.766 1 98.06 107 GLN A N 1
ATOM 834 C CA . GLN A 1 107 ? 2.428 13.273 17.078 1 98.06 107 GLN A CA 1
ATOM 835 C C . GLN A 1 107 ? 2.48 11.977 17.875 1 98.06 107 GLN A C 1
ATOM 837 O O . GLN A 1 107 ? 3.523 11.625 18.438 1 98.06 107 GLN A O 1
ATOM 842 N N . LEU A 1 108 ? 1.37 11.289 17.891 1 98.19 108 LEU A N 1
ATOM 843 C CA . LEU A 1 108 ? 1.296 10.031 18.625 1 98.19 108 LEU A CA 1
ATOM 844 C C . LEU A 1 108 ? 2.295 9.016 18.078 1 98.19 108 LEU A C 1
ATOM 846 O O . LEU A 1 108 ? 2.992 8.352 18.859 1 98.19 108 LEU A O 1
ATOM 850 N N . VAL A 1 109 ? 2.393 8.891 16.812 1 98.75 109 VAL A N 1
ATOM 851 C CA . VAL A 1 109 ? 3.256 7.906 16.172 1 98.75 109 VAL A CA 1
ATOM 852 C C . VAL A 1 109 ? 4.719 8.242 16.453 1 98.75 109 VAL A C 1
ATOM 854 O O . VAL A 1 109 ? 5.508 7.355 16.797 1 98.75 109 VAL A O 1
ATOM 857 N N . LEU A 1 110 ? 5.078 9.508 16.312 1 98.69 110 LEU A N 1
ATOM 858 C CA . LEU A 1 110 ? 6.445 9.93 16.594 1 98.69 110 LEU A CA 1
ATOM 859 C C . LEU A 1 110 ? 6.824 9.641 18.047 1 98.69 110 LEU A C 1
ATOM 861 O O . LEU A 1 110 ? 7.91 9.117 18.312 1 98.69 110 LEU A O 1
ATOM 865 N N . GLU A 1 111 ? 5.91 9.961 18.938 1 98.31 111 GLU A N 1
ATOM 866 C CA . GLU A 1 111 ? 6.141 9.719 20.359 1 98.31 111 GLU A CA 1
ATOM 867 C C . GLU A 1 111 ? 6.316 8.227 20.656 1 98.31 111 GLU A C 1
ATOM 869 O O . GLU A 1 111 ? 7.211 7.84 21.406 1 98.31 111 GLU A O 1
ATOM 874 N N . GLU A 1 112 ? 5.473 7.441 20.031 1 98.5 112 GLU A N 1
ATOM 875 C CA . GLU A 1 112 ? 5.52 6 20.25 1 98.5 112 GLU A CA 1
ATOM 876 C C . GLU A 1 112 ? 6.824 5.398 19.734 1 98.5 112 GLU A C 1
ATOM 878 O O . GLU A 1 112 ? 7.461 4.598 20.422 1 98.5 112 GLU A O 1
ATOM 883 N N . LEU A 1 113 ? 7.254 5.75 18.562 1 98.81 113 LEU A N 1
ATOM 884 C CA . LEU A 1 113 ? 8.477 5.207 17.984 1 98.81 113 LEU A CA 1
ATOM 885 C C . LEU A 1 113 ? 9.695 5.66 18.781 1 98.81 113 LEU A C 1
ATOM 887 O O . LEU A 1 113 ? 10.664 4.91 18.922 1 98.81 113 LEU A O 1
ATOM 891 N N . ASN A 1 114 ? 9.602 6.914 19.266 1 98.62 114 ASN A N 1
ATOM 892 C CA . ASN A 1 114 ? 10.656 7.391 20.156 1 98.62 114 ASN A CA 1
ATOM 893 C C . ASN A 1 114 ? 10.734 6.551 21.438 1 98.62 114 ASN A C 1
ATOM 895 O O . ASN A 1 114 ? 11.82 6.18 21.875 1 98.62 114 ASN A O 1
ATOM 899 N N . ARG A 1 115 ? 9.609 6.258 22 1 98.31 115 ARG A N 1
ATOM 900 C CA . ARG A 1 115 ? 9.531 5.445 23.203 1 98.31 115 ARG A CA 1
ATOM 901 C C . ARG A 1 115 ? 10.125 4.062 22.984 1 98.31 115 ARG A C 1
ATOM 903 O O . ARG A 1 115 ? 10.719 3.477 23.891 1 98.31 115 ARG A O 1
ATOM 910 N N . TYR A 1 116 ? 10 3.564 21.734 1 98.31 116 TYR A N 1
ATOM 911 C CA . TYR A 1 116 ? 10.5 2.236 21.406 1 98.31 116 TYR A CA 1
ATOM 912 C C . TYR A 1 116 ? 11.992 2.277 21.094 1 98.31 116 TYR A C 1
ATOM 914 O O . TYR A 1 116 ? 12.594 1.252 20.766 1 98.31 116 TYR A O 1
ATOM 922 N N . GLY A 1 117 ? 12.656 3.459 21.047 1 98.56 117 GLY A N 1
ATOM 923 C CA . GLY A 1 117 ? 14.109 3.557 21.031 1 98.56 117 GLY A CA 1
ATOM 924 C C . GLY A 1 117 ? 14.672 3.92 19.672 1 98.56 117 GLY A C 1
ATOM 925 O O . GLY A 1 117 ? 15.844 3.682 19.391 1 98.56 117 GLY A O 1
ATOM 926 N N . ALA A 1 118 ? 13.828 4.438 18.797 1 98.75 118 ALA A N 1
ATOM 927 C CA . ALA A 1 118 ? 14.336 4.887 17.5 1 98.75 118 ALA A CA 1
ATOM 928 C C . ALA A 1 118 ? 15.43 5.934 17.688 1 98.75 118 ALA A C 1
ATOM 930 O O . ALA A 1 118 ? 15.344 6.789 18.562 1 98.75 118 ALA A O 1
ATOM 931 N N . ARG A 1 119 ? 16.484 5.859 16.891 1 98.12 119 ARG A N 1
ATOM 932 C CA . ARG A 1 119 ? 17.609 6.797 16.969 1 98.12 119 ARG A CA 1
ATOM 933 C C . ARG A 1 119 ? 17.219 8.156 16.391 1 98.12 119 ARG A C 1
ATOM 935 O O . ARG A 1 119 ? 17.391 9.188 17.047 1 98.12 119 ARG A O 1
ATOM 942 N N . ASN A 1 120 ? 16.844 8.148 15.164 1 97.75 120 ASN A N 1
ATOM 943 C CA . ASN A 1 120 ? 16.359 9.32 14.445 1 97.75 120 ASN A CA 1
ATOM 944 C C . ASN A 1 120 ? 15.039 9.023 13.727 1 97.75 120 ASN A C 1
ATOM 946 O O . ASN A 1 120 ? 14.883 7.969 13.109 1 97.75 120 ASN A O 1
ATOM 950 N N . ILE A 1 121 ? 14.109 9.961 13.945 1 98.75 121 ILE A N 1
ATOM 951 C CA . ILE A 1 121 ? 12.812 9.805 13.305 1 98.75 121 ILE A CA 1
ATOM 952 C C . ILE A 1 121 ? 12.523 11.016 12.422 1 98.75 121 ILE A C 1
ATOM 954 O O . ILE A 1 121 ? 12.602 12.156 12.875 1 98.75 121 ILE A O 1
ATOM 958 N N . LYS A 1 122 ? 12.289 10.773 11.141 1 98.88 122 LYS A N 1
ATOM 959 C CA . LYS A 1 122 ? 11.742 11.766 10.227 1 98.88 122 LYS A CA 1
ATOM 960 C C . LYS A 1 122 ? 10.383 11.336 9.695 1 98.88 122 LYS A C 1
ATOM 962 O O . LYS A 1 122 ? 10.023 10.156 9.758 1 98.88 122 LYS A O 1
ATOM 967 N N . SER A 1 123 ? 9.641 12.312 9.258 1 98.94 123 SER A N 1
ATOM 968 C CA . SER A 1 123 ? 8.297 12.023 8.773 1 98.94 123 SER A CA 1
ATOM 969 C C . SER A 1 123 ? 8.078 12.578 7.367 1 98.94 123 SER A C 1
ATOM 971 O O . SER A 1 123 ? 8.648 13.609 7.008 1 98.94 123 SER A O 1
ATOM 973 N N . LEU A 1 124 ? 7.371 11.82 6.551 1 98.94 124 LEU A N 1
ATOM 974 C CA . LEU A 1 124 ? 6.938 12.234 5.219 1 98.94 124 LEU A CA 1
ATOM 975 C C . LEU A 1 124 ? 5.43 12.055 5.059 1 98.94 124 LEU A C 1
ATOM 977 O O . LEU A 1 124 ? 4.895 10.977 5.332 1 98.94 124 LEU A O 1
ATOM 981 N N . VAL A 1 125 ? 4.723 13.078 4.734 1 98.88 125 VAL A N 1
ATOM 982 C CA . VAL A 1 125 ? 3.295 13.055 4.438 1 98.88 125 VAL A CA 1
ATOM 983 C C . VAL A 1 125 ? 3.039 13.695 3.074 1 98.88 125 VAL A C 1
ATOM 985 O O . VAL A 1 125 ? 3.805 14.547 2.629 1 98.88 125 VAL A O 1
ATOM 988 N N . ILE A 1 126 ? 2.018 13.297 2.35 1 98.88 126 ILE A N 1
ATOM 989 C CA . ILE A 1 126 ? 1.766 13.836 1.018 1 98.88 126 ILE A CA 1
ATOM 990 C C . ILE A 1 126 ? 1.212 15.258 1.132 1 98.88 126 ILE A C 1
ATOM 992 O O . ILE A 1 126 ? 1.8 16.203 0.604 1 98.88 126 ILE A O 1
ATOM 996 N N . TYR A 1 127 ? 0.187 15.422 1.92 1 98.94 127 TYR A N 1
ATOM 997 C CA . TYR A 1 127 ? -0.436 16.734 2.051 1 98.94 127 TYR A CA 1
ATOM 998 C C . TYR A 1 127 ? -0.445 17.188 3.504 1 98.94 127 TYR A C 1
ATOM 1000 O O . TYR A 1 127 ? -0.648 16.375 4.414 1 98.94 127 TYR A O 1
ATOM 1008 N N . VAL A 1 128 ? -0.295 18.484 3.662 1 98.69 128 VAL A N 1
ATOM 1009 C CA . VAL A 1 128 ? -0.379 19.109 4.977 1 98.69 128 VAL A CA 1
ATOM 1010 C C . VAL A 1 128 ? -1.463 20.188 4.969 1 98.69 128 VAL A C 1
ATOM 1012 O O . VAL A 1 128 ? -1.569 20.953 4.016 1 98.69 128 VAL A O 1
ATOM 1015 N N . LYS A 1 129 ? -2.271 20.125 6.027 1 98.56 129 LYS A N 1
ATOM 1016 C CA . LYS A 1 129 ? -3.184 21.25 6.23 1 98.56 129 LYS A CA 1
ATOM 1017 C C . LYS A 1 129 ? -2.471 22.422 6.895 1 98.56 129 LYS A C 1
ATOM 1019 O O . LYS A 1 129 ? -1.737 22.25 7.867 1 98.56 129 LYS A O 1
ATOM 1024 N N . PRO A 1 130 ? -2.732 23.625 6.367 1 98 130 PRO A N 1
ATOM 1025 C CA . PRO A 1 130 ? -1.969 24.781 6.855 1 98 130 PRO A CA 1
ATOM 1026 C C . PRO A 1 130 ? -2.25 25.094 8.32 1 98 130 PRO A C 1
ATOM 1028 O O . PRO A 1 130 ? -1.46 25.781 8.969 1 98 130 PRO A O 1
ATOM 1031 N N . TRP A 1 131 ? -3.309 24.547 8.867 1 98.06 131 TRP A N 1
ATOM 1032 C CA . TRP A 1 131 ? -3.66 24.844 10.258 1 98.06 131 TRP A CA 1
ATOM 1033 C C . TRP A 1 131 ? -3.049 23.812 11.195 1 98.06 131 TRP A C 1
ATOM 1035 O O . TRP A 1 131 ? -3.182 23.922 12.422 1 98.06 131 TRP A O 1
ATOM 1045 N N . SER A 1 132 ? -2.424 22.828 10.625 1 98 132 SER A N 1
ATOM 1046 C CA . SER A 1 132 ? -1.837 21.812 11.484 1 98 132 SER A CA 1
ATOM 1047 C C . SER A 1 132 ? -0.755 22.406 12.383 1 98 132 SER A C 1
ATOM 1049 O O . SER A 1 132 ? 0.098 23.156 11.922 1 98 132 SER A O 1
ATOM 1051 N N . PRO A 1 133 ? -0.744 22.031 13.688 1 97.75 133 PRO A N 1
ATOM 1052 C CA . PRO A 1 133 ? 0.286 22.547 14.586 1 97.75 133 PRO A CA 1
ATOM 1053 C C . PRO A 1 133 ? 1.637 21.859 14.398 1 97.75 133 PRO A C 1
ATOM 1055 O O . PRO A 1 133 ? 2.645 22.312 14.945 1 97.75 133 PRO A O 1
ATOM 1058 N N . ILE A 1 134 ? 1.681 20.766 13.664 1 97.56 134 ILE A N 1
ATOM 1059 C CA . ILE A 1 134 ? 2.918 20.047 13.414 1 97.56 134 ILE A CA 1
ATOM 1060 C C . ILE A 1 134 ? 3.064 19.781 11.914 1 97.56 134 ILE A C 1
ATOM 1062 O O . ILE A 1 134 ? 2.094 19.422 11.242 1 97.56 134 ILE A O 1
ATOM 1066 N N . TYR A 1 135 ? 4.254 20.047 11.414 1 98.12 135 TYR A N 1
ATOM 1067 C CA . TYR A 1 135 ? 4.594 19.75 10.031 1 98.12 135 TYR A CA 1
ATOM 1068 C C . TYR A 1 135 ? 5.535 18.547 9.945 1 98.12 135 TYR A C 1
ATOM 1070 O O . TYR A 1 135 ? 6.434 18.406 10.781 1 98.12 135 TYR A O 1
ATOM 1078 N N . PRO A 1 136 ? 5.355 17.703 8.938 1 98.81 136 PRO A N 1
ATOM 1079 C CA . PRO A 1 136 ? 6.336 16.656 8.68 1 98.81 136 PRO A CA 1
ATOM 1080 C C . PRO A 1 136 ? 7.668 17.188 8.164 1 98.81 136 PRO A C 1
ATOM 1082 O O . PRO A 1 136 ? 7.746 18.344 7.75 1 98.81 136 PRO A O 1
ATOM 1085 N N . ASP A 1 137 ? 8.664 16.375 8.273 1 98.81 137 ASP A N 1
ATOM 1086 C CA . ASP A 1 137 ? 9.969 16.75 7.73 1 98.81 137 ASP A CA 1
ATOM 1087 C C . ASP A 1 137 ? 9.906 16.922 6.215 1 98.81 137 ASP A C 1
ATOM 1089 O O . ASP A 1 137 ? 10.586 17.781 5.652 1 98.81 137 ASP A O 1
ATOM 1093 N N . TYR A 1 138 ? 9.133 16.094 5.516 1 98.88 138 TYR A N 1
ATOM 1094 C CA . TYR A 1 138 ? 8.953 16.125 4.07 1 98.88 138 TYR A CA 1
ATOM 1095 C C . TYR A 1 138 ? 7.477 16.078 3.705 1 98.88 138 TYR A C 1
ATOM 1097 O O . TYR A 1 138 ? 6.703 15.336 4.312 1 98.88 138 TYR A O 1
ATOM 1105 N N . TYR A 1 139 ? 7.078 16.875 2.768 1 98.88 139 TYR A N 1
ATOM 1106 C CA . TYR A 1 139 ? 5.715 16.828 2.262 1 98.88 139 TYR A CA 1
ATOM 1107 C C . TYR A 1 139 ? 5.641 17.328 0.824 1 98.88 139 TYR A C 1
ATOM 1109 O O . TYR A 1 139 ? 6.547 18.016 0.357 1 98.88 139 TYR A O 1
ATOM 1117 N N . TYR A 1 140 ? 4.629 16.938 0.135 1 98.88 140 TYR A N 1
ATOM 1118 C CA . TYR A 1 140 ? 4.438 17.297 -1.267 1 98.88 140 TYR A CA 1
ATOM 1119 C C . TYR A 1 140 ? 3.844 18.688 -1.396 1 98.88 140 TYR A C 1
ATOM 1121 O O . TYR A 1 140 ? 4.387 19.531 -2.109 1 98.88 140 TYR A O 1
ATOM 1129 N N . LYS A 1 141 ? 2.709 18.906 -0.634 1 98.75 141 LYS A N 1
ATOM 1130 C CA . LYS A 1 141 ? 1.98 20.156 -0.874 1 98.75 141 LYS A CA 1
ATOM 1131 C C . LYS A 1 141 ? 1.106 20.516 0.323 1 98.75 141 LYS A C 1
ATOM 1133 O O . LYS A 1 141 ? 0.552 19.641 0.984 1 98.75 141 LYS A O 1
ATOM 1138 N N . GLU A 1 142 ? 1.056 21.828 0.599 1 98.56 142 GLU A N 1
ATOM 1139 C CA . GLU A 1 142 ? 0.038 22.344 1.506 1 98.56 142 GLU A CA 1
ATOM 1140 C C . GLU A 1 142 ? -1.271 22.625 0.77 1 98.56 142 GLU A C 1
ATOM 1142 O O . GLU A 1 142 ? -1.264 23.125 -0.357 1 98.56 142 GLU A O 1
ATOM 1147 N N . THR A 1 143 ? -2.4 22.266 1.45 1 98.38 143 THR A N 1
ATOM 1148 C CA . THR A 1 143 ? -3.678 22.547 0.807 1 98.38 143 THR A CA 1
ATOM 1149 C C . THR A 1 143 ? -4.785 22.688 1.846 1 98.38 143 THR A C 1
ATOM 1151 O O . THR A 1 143 ? -4.762 22.031 2.885 1 98.38 143 THR A O 1
ATOM 1154 N N . ARG A 1 144 ? -5.719 23.516 1.586 1 97.5 144 ARG A N 1
ATOM 1155 C CA . ARG A 1 144 ? -6.918 23.656 2.402 1 97.5 144 ARG A CA 1
ATOM 1156 C C . ARG A 1 144 ? -8.031 22.75 1.897 1 97.5 144 ARG A C 1
ATOM 1158 O O . ARG A 1 144 ? -9.031 22.547 2.586 1 97.5 144 ARG A O 1
ATOM 1165 N N . ASN A 1 145 ? -7.828 22.219 0.724 1 96.25 145 ASN A N 1
ATOM 1166 C CA . ASN A 1 145 ? -8.859 21.438 0.059 1 96.25 145 ASN A CA 1
ATOM 1167 C C . ASN A 1 145 ? -8.984 20.031 0.667 1 96.25 145 ASN A C 1
ATOM 1169 O O . ASN A 1 145 ? -8.102 19.594 1.407 1 96.25 145 ASN A O 1
ATOM 1173 N N . TRP A 1 146 ? -10.078 19.438 0.426 1 95 146 TRP A N 1
ATOM 1174 C CA . TRP A 1 146 ? -10.25 18.031 0.78 1 95 146 TRP A CA 1
ATOM 1175 C C . TRP A 1 146 ? -9.5 17.125 -0.194 1 95 146 TRP A C 1
ATOM 1177 O O . TRP A 1 146 ? -9.891 17 -1.359 1 95 146 TRP A O 1
ATOM 1187 N N . VAL A 1 147 ? -8.555 16.453 0.311 1 96.31 147 VAL A N 1
ATOM 1188 C CA . VAL A 1 147 ? -7.703 15.641 -0.545 1 96.31 147 VAL A CA 1
ATOM 1189 C C . VAL A 1 147 ? -8.359 14.281 -0.787 1 96.31 147 VAL A C 1
ATOM 1191 O O . VAL A 1 147 ? -8.906 13.68 0.138 1 96.31 147 VAL A O 1
ATOM 1194 N N . VAL A 1 148 ? -8.32 13.828 -2.012 1 96.25 148 VAL A N 1
ATOM 1195 C CA . VAL A 1 148 ? -8.781 12.492 -2.381 1 96.25 148 VAL A CA 1
ATOM 1196 C C . VAL A 1 148 ? -7.637 11.711 -3.027 1 96.25 148 VAL A C 1
ATOM 1198 O O . VAL A 1 148 ? -7.047 12.172 -4.008 1 96.25 148 VAL A O 1
ATOM 1201 N N . PHE A 1 149 ? -7.34 10.594 -2.424 1 97.94 149 PHE A N 1
ATOM 1202 C CA . PHE A 1 149 ? -6.328 9.711 -2.984 1 97.94 149 PHE A CA 1
ATOM 1203 C C . PHE A 1 149 ? -6.973 8.617 -3.83 1 97.94 149 PHE A C 1
ATOM 1205 O O . PHE A 1 149 ? -8.133 8.266 -3.617 1 97.94 149 PHE A O 1
ATOM 1212 N N . PRO A 1 150 ? -6.223 8.016 -4.754 1 97.75 150 PRO A N 1
ATOM 1213 C CA . PRO A 1 150 ? -6.805 7.004 -5.637 1 97.75 150 PRO A CA 1
ATOM 1214 C C . PRO A 1 150 ? -7.277 5.766 -4.879 1 97.75 150 PRO A C 1
ATOM 1216 O O . PRO A 1 150 ? -8.188 5.07 -5.336 1 97.75 150 PRO A O 1
ATOM 1219 N N . TRP A 1 151 ? -6.754 5.5 -3.715 1 98.19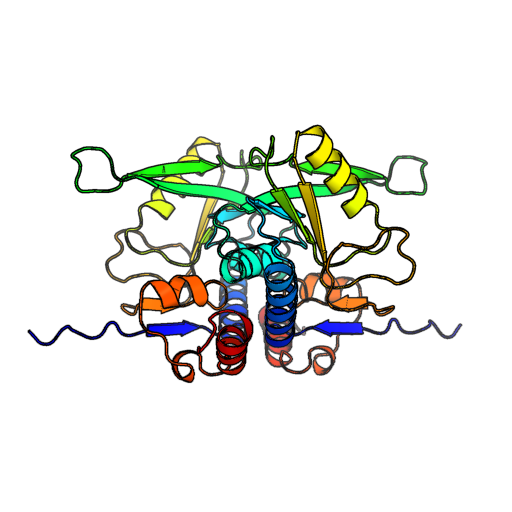 151 TRP A N 1
ATOM 1220 C CA . TRP A 1 151 ? -7.039 4.262 -3.002 1 98.19 151 TRP A CA 1
ATOM 1221 C C . TRP A 1 151 ? -8.211 4.441 -2.045 1 98.19 151 TRP A C 1
ATOM 1223 O O . TRP A 1 151 ? -8.484 3.572 -1.214 1 98.19 151 TRP A O 1
ATOM 1233 N N . GLU A 1 152 ? -8.875 5.562 -2.09 1 97.06 152 GLU A N 1
ATOM 1234 C CA . GLU A 1 152 ? -9.969 5.773 -1.144 1 97.06 152 GLU A CA 1
ATOM 1235 C C . GLU A 1 152 ? -11.172 6.414 -1.825 1 97.06 152 GLU A C 1
ATOM 1237 O O . GLU A 1 152 ? -11.891 7.207 -1.211 1 97.06 152 GLU A O 1
ATOM 1242 N N . ILE A 1 153 ? -11.422 6.195 -3.098 1 95.56 153 ILE A N 1
ATOM 1243 C CA . ILE A 1 153 ? -12.461 6.84 -3.898 1 95.56 153 ILE A CA 1
ATOM 1244 C C . ILE A 1 153 ? -13.836 6.477 -3.348 1 95.56 153 ILE A C 1
ATOM 1246 O O . ILE A 1 153 ? -14.68 7.352 -3.146 1 95.56 153 ILE A O 1
ATOM 1250 N N . ILE A 1 154 ? -14.094 5.242 -3.012 1 94.88 154 ILE A N 1
ATOM 1251 C CA . ILE A 1 154 ? -15.398 4.812 -2.516 1 94.88 154 ILE A CA 1
ATOM 1252 C C . ILE A 1 154 ? -15.633 5.379 -1.116 1 94.88 154 ILE A C 1
ATOM 1254 O O . ILE A 1 154 ? -16.703 5.898 -0.822 1 94.88 154 ILE A O 1
ATOM 1258 N N . GLU A 1 155 ? -14.609 5.254 -0.304 1 92.88 155 GLU A N 1
ATOM 1259 C CA . GLU A 1 155 ? -14.703 5.824 1.037 1 92.88 155 GLU A CA 1
ATOM 1260 C C . GLU A 1 155 ? -15.078 7.301 0.987 1 92.88 155 GLU A C 1
ATOM 1262 O O . GLU A 1 155 ? -15.945 7.754 1.738 1 92.88 155 GLU A O 1
ATOM 1267 N N . THR A 1 156 ? -14.445 8.07 0.064 1 91.62 156 THR A N 1
ATOM 1268 C CA . THR A 1 156 ? -14.672 9.508 -0.05 1 91.62 156 THR A CA 1
ATOM 1269 C C . THR A 1 156 ? -16.047 9.789 -0.646 1 91.62 156 THR A C 1
ATOM 1271 O O . THR A 1 156 ? -16.719 10.742 -0.247 1 91.62 156 THR A O 1
ATOM 1274 N N . SER A 1 157 ? -16.5 8.977 -1.555 1 88.75 157 SER A N 1
ATOM 1275 C CA . SER A 1 157 ? -17.797 9.164 -2.201 1 88.75 157 SER A CA 1
ATOM 1276 C C . SER A 1 157 ? -18.953 8.984 -1.209 1 88.75 157 SER A C 1
ATOM 1278 O O . SER A 1 157 ? -20.047 9.5 -1.421 1 88.75 157 SER A O 1
ATOM 1280 N N . ARG A 1 158 ? -18.672 8.281 -0.125 1 87.06 158 ARG A N 1
ATOM 1281 C CA . ARG A 1 158 ? -19.688 8.094 0.913 1 87.06 158 ARG A CA 1
ATOM 1282 C C . ARG A 1 158 ? -19.766 9.32 1.823 1 87.06 158 ARG A C 1
ATOM 1284 O O . ARG A 1 158 ? -20.797 9.547 2.467 1 87.06 158 ARG A O 1
ATOM 1291 N N . GLU A 1 159 ? -18.703 10.07 1.774 1 84.5 159 GLU A N 1
ATOM 1292 C CA . GLU A 1 159 ? -18.625 11.211 2.68 1 84.5 159 GLU A CA 1
ATOM 1293 C C . GLU A 1 159 ? -18.953 12.508 1.955 1 84.5 159 GLU A C 1
ATOM 1295 O O . GLU A 1 159 ? -19.375 13.484 2.582 1 84.5 159 GLU A O 1
ATOM 1300 N N . THR A 1 160 ? -18.688 12.531 0.705 1 83.69 160 THR A N 1
ATOM 1301 C CA . THR A 1 160 ? -18.906 13.742 -0.084 1 83.69 160 THR A CA 1
ATOM 1302 C C . THR A 1 160 ? -19.203 13.391 -1.538 1 83.69 160 THR A C 1
ATOM 1304 O O . THR A 1 160 ? -19.016 12.242 -1.957 1 83.69 160 THR A O 1
ATOM 1307 N N . SER A 1 161 ? -19.703 14.359 -2.27 1 84.75 161 SER A N 1
ATOM 1308 C CA . SER A 1 161 ? -20 14.141 -3.682 1 84.75 161 SER A CA 1
ATOM 1309 C C . SER A 1 161 ? -18.75 14.25 -4.535 1 84.75 161 SER A C 1
ATOM 1311 O O . SER A 1 161 ? -18.016 15.234 -4.441 1 84.75 161 SER A O 1
ATOM 1313 N N . ILE A 1 162 ? -18.516 13.141 -5.242 1 87.06 162 ILE A N 1
ATOM 1314 C CA . ILE A 1 162 ? -17.422 13.125 -6.203 1 87.06 162 ILE A CA 1
ATOM 1315 C C . ILE A 1 162 ? -17.984 13.031 -7.621 1 87.06 162 ILE A C 1
ATOM 1317 O O . ILE A 1 162 ? -18.875 12.227 -7.887 1 87.06 162 ILE A O 1
ATOM 1321 N N . ASN A 1 163 ? -17.5 13.969 -8.484 1 85.75 163 ASN A N 1
ATOM 1322 C CA . ASN A 1 163 ? -17.781 13.859 -9.914 1 85.75 163 ASN A CA 1
ATOM 1323 C C . ASN A 1 163 ? -16.594 13.273 -10.68 1 85.75 163 ASN A C 1
ATOM 1325 O O . ASN A 1 163 ? -15.445 13.492 -10.305 1 85.75 163 ASN A O 1
ATOM 1329 N N . PRO A 1 164 ? -16.875 12.461 -11.703 1 82.44 164 PRO A N 1
ATOM 1330 C CA . PRO A 1 164 ? -15.789 11.867 -12.477 1 82.44 164 PRO A CA 1
ATOM 1331 C C . PRO A 1 164 ? -14.75 12.891 -12.914 1 82.44 164 PRO A C 1
ATOM 1333 O O . PRO A 1 1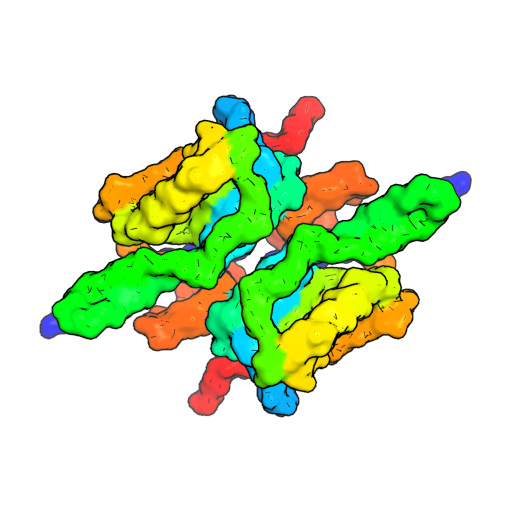64 ? -13.547 12.594 -12.922 1 82.44 164 PRO A O 1
ATOM 1336 N N . GLU A 1 165 ? -15.141 14.031 -13.211 1 85 165 GLU A N 1
ATOM 1337 C CA . GLU A 1 165 ? -14.242 15.078 -13.688 1 85 165 GLU A CA 1
ATOM 1338 C C . GLU A 1 165 ? -13.281 15.523 -12.586 1 85 165 GLU A C 1
ATOM 1340 O O . GLU A 1 165 ? -12.203 16.047 -12.867 1 85 165 GLU A O 1
ATOM 1345 N N . ASP A 1 166 ? -13.578 15.195 -11.398 1 87 166 ASP A N 1
ATOM 1346 C CA . ASP A 1 166 ? -12.75 15.57 -10.258 1 87 166 ASP A CA 1
ATOM 1347 C C . ASP A 1 166 ? -11.461 14.75 -10.227 1 87 166 ASP A C 1
ATOM 1349 O O . ASP A 1 166 ? -10.477 15.148 -9.609 1 87 166 ASP A O 1
ATOM 1353 N N . LEU A 1 167 ? -11.438 13.609 -10.953 1 90.25 167 LEU A N 1
ATOM 1354 C CA . LEU A 1 167 ? -10.312 12.695 -10.828 1 90.25 167 LEU A CA 1
ATOM 1355 C C . LEU A 1 167 ? -9.344 12.852 -11.992 1 90.25 167 LEU A C 1
ATOM 1357 O O . LEU A 1 167 ? -8.352 12.125 -12.086 1 90.25 167 LEU A O 1
ATOM 1361 N N . GLY A 1 168 ? -9.648 13.828 -12.867 1 90.5 168 GLY A N 1
ATOM 1362 C CA . GLY A 1 168 ? -8.703 14.148 -13.922 1 90.5 168 GLY A CA 1
ATOM 1363 C C . GLY A 1 168 ? -8.32 12.953 -14.766 1 90.5 168 GLY A C 1
ATOM 1364 O O . GLY A 1 168 ? -9.188 12.281 -15.336 1 90.5 168 GLY A O 1
ATOM 1365 N N . GLU A 1 169 ? -7.02 12.625 -14.734 1 90.5 169 GLU A N 1
ATOM 1366 C CA . GLU A 1 169 ? -6.492 11.586 -15.609 1 90.5 169 GLU A CA 1
ATOM 1367 C C . GLU A 1 169 ? -6.918 10.195 -15.148 1 90.5 169 GLU A C 1
ATOM 1369 O O . GLU A 1 169 ? -6.766 9.211 -15.875 1 90.5 169 GLU A O 1
ATOM 1374 N N . ASP A 1 170 ? -7.473 10.094 -13.953 1 93.25 170 ASP A N 1
ATOM 1375 C CA . ASP A 1 170 ? -7.93 8.812 -13.43 1 93.25 170 ASP A CA 1
ATOM 1376 C C . ASP A 1 170 ? -9.445 8.68 -13.555 1 93.25 170 ASP A C 1
ATOM 1378 O O . ASP A 1 170 ? -10.055 7.832 -12.898 1 93.25 170 ASP A O 1
ATOM 1382 N N . LYS A 1 171 ? -10.039 9.531 -14.445 1 92.62 171 LYS A N 1
ATOM 1383 C CA . LYS A 1 171 ? -11.492 9.539 -14.586 1 92.62 171 LYS A CA 1
ATOM 1384 C C . LYS A 1 171 ? -12.023 8.156 -14.945 1 92.62 171 LYS A C 1
ATOM 1386 O O . LYS A 1 171 ? -13.109 7.77 -14.516 1 92.62 171 LYS A O 1
ATOM 1391 N N . THR A 1 172 ? -11.297 7.422 -15.695 1 92.44 172 THR A N 1
ATOM 1392 C CA . THR A 1 172 ? -11.734 6.102 -16.141 1 92.44 172 THR A CA 1
ATOM 1393 C C . THR A 1 172 ? -11.812 5.137 -14.961 1 92.44 172 THR A C 1
ATOM 1395 O O . THR A 1 172 ? -12.648 4.227 -14.953 1 92.44 172 THR A O 1
ATOM 1398 N N . ILE A 1 173 ? -10.938 5.273 -14.008 1 93.38 173 ILE A N 1
ATOM 1399 C CA . ILE A 1 173 ? -10.984 4.461 -12.797 1 93.38 173 ILE A CA 1
ATOM 1400 C C . ILE A 1 173 ? -12.297 4.703 -12.062 1 93.38 173 ILE A C 1
ATOM 1402 O O . ILE A 1 173 ? -12.977 3.756 -11.664 1 93.38 173 ILE A O 1
ATOM 1406 N N . PHE A 1 174 ? -12.656 5.938 -11.938 1 90.38 174 PHE A N 1
ATOM 1407 C CA . PHE A 1 174 ? -13.891 6.293 -11.25 1 90.38 174 PHE A CA 1
ATOM 1408 C C . PHE A 1 174 ? -15.102 5.734 -11.984 1 90.38 174 PHE A C 1
ATOM 1410 O O . PHE A 1 174 ? -16.016 5.176 -11.367 1 90.38 174 PHE A O 1
ATOM 1417 N N . GLN A 1 175 ? -15.094 5.891 -13.25 1 90.75 175 GLN A N 1
ATOM 1418 C CA . GLN A 1 175 ? -16.188 5.375 -14.062 1 90.75 175 GLN A CA 1
ATOM 1419 C C . GLN A 1 175 ? -16.328 3.863 -13.914 1 90.75 175 GLN A C 1
ATOM 1421 O O . GLN A 1 175 ? -17.438 3.336 -13.859 1 90.75 175 GLN A O 1
ATOM 1426 N N . SER A 1 176 ? -15.219 3.23 -13.844 1 93.31 176 SER A N 1
ATOM 1427 C CA . SER A 1 176 ? -15.227 1.784 -13.656 1 93.31 176 SER A CA 1
ATOM 1428 C C . SER A 1 176 ? -15.812 1.412 -12.297 1 93.31 176 SER A C 1
ATOM 1430 O O . SER A 1 176 ? -16.578 0.451 -12.18 1 93.31 176 SER A O 1
ATOM 1432 N N . ILE A 1 177 ? -15.438 2.15 -11.273 1 93.25 177 ILE A N 1
ATOM 1433 C CA . ILE A 1 177 ? -15.969 1.922 -9.938 1 93.25 177 ILE A CA 1
ATOM 1434 C C . ILE A 1 177 ? -17.484 2.08 -9.953 1 93.25 177 ILE A C 1
ATOM 1436 O O . ILE A 1 177 ? -18.219 1.236 -9.422 1 93.25 177 ILE A O 1
ATOM 1440 N N . LEU A 1 178 ? -17.984 3.139 -10.57 1 88.31 178 LEU A N 1
ATOM 1441 C CA . LEU A 1 178 ? -19.406 3.422 -10.633 1 88.31 178 LEU A CA 1
ATOM 1442 C C . LEU A 1 178 ? -20.156 2.309 -11.367 1 88.31 178 LEU A C 1
ATOM 1444 O O . LEU A 1 178 ? -21.203 1.844 -10.898 1 88.31 178 LEU A O 1
ATOM 1448 N N . ARG A 1 179 ? -19.625 1.871 -12.367 1 88.5 179 ARG A N 1
ATOM 1449 C CA . ARG A 1 179 ? -20.266 0.864 -13.211 1 88.5 179 ARG A CA 1
ATOM 1450 C C . ARG A 1 179 ? -20.25 -0.502 -12.531 1 88.5 179 ARG A C 1
ATOM 1452 O O . ARG A 1 179 ? -21.219 -1.258 -12.625 1 88.5 179 ARG A O 1
ATOM 1459 N N . SER A 1 180 ? -19.234 -0.732 -11.852 1 90.06 180 SER A N 1
ATOM 1460 C CA . SER A 1 180 ? -19.016 -2.098 -11.391 1 90.06 180 SER A CA 1
ATOM 1461 C C . SER A 1 180 ? -19.469 -2.273 -9.945 1 90.06 180 SER A C 1
ATOM 1463 O O . SER A 1 180 ? -19.922 -3.355 -9.555 1 90.06 180 SER A O 1
ATOM 1465 N N . LEU A 1 181 ? -19.391 -1.222 -9.109 1 88 181 LEU A N 1
ATOM 1466 C CA . LEU A 1 181 ? -19.5 -1.457 -7.676 1 88 181 LEU A CA 1
ATOM 1467 C C . LEU A 1 181 ? -20.594 -0.59 -7.059 1 88 181 LEU A C 1
ATOM 1469 O O . LEU A 1 181 ? -21.078 -0.89 -5.969 1 88 181 LEU A O 1
ATOM 1473 N N . ILE A 1 182 ? -20.812 0.562 -7.516 1 79.19 182 ILE A N 1
ATOM 1474 C CA . ILE A 1 182 ? -21.766 1.469 -6.895 1 79.19 182 ILE A CA 1
ATOM 1475 C C . ILE A 1 182 ? -23.062 1.463 -7.684 1 79.19 182 ILE A C 1
ATOM 1477 O O . ILE A 1 182 ? -24.141 1.671 -7.113 1 79.19 182 ILE A O 1
ATOM 1481 N N . GLY A 1 183 ? -23.766 0.3 -8.297 1 58.94 183 GLY A N 1
ATOM 1482 C CA . GLY A 1 183 ? -25.047 0.159 -8.969 1 58.94 183 GLY A CA 1
ATOM 1483 C C . GLY A 1 183 ? -25.625 1.483 -9.43 1 58.94 183 GLY A C 1
ATOM 1484 O O . GLY A 1 183 ? -26.031 2.307 -8.602 1 58.94 183 GLY A O 1
ATOM 1485 N N . LYS A 1 184 ? -25.375 2.32 -10.422 1 45.53 184 LYS A N 1
ATOM 1486 C CA . LYS A 1 184 ? -26.422 3.225 -10.875 1 45.53 184 LYS A CA 1
ATOM 1487 C C . LYS A 1 184 ? -27.734 2.48 -11.07 1 45.53 184 LYS A C 1
ATOM 1489 O O . LYS A 1 184 ? -27.828 1.568 -11.898 1 45.53 184 LYS A O 1
ATOM 1494 N N . SER A 1 185 ? -28.25 1.767 -10.094 1 27.88 185 SER A N 1
ATOM 1495 C CA . SER A 1 185 ? -29.656 1.556 -10.391 1 27.88 185 SER A CA 1
ATOM 1496 C C . SER A 1 185 ? -30.328 2.854 -10.812 1 27.88 185 SER A C 1
ATOM 1498 O O . SER A 1 185 ? -29.984 3.93 -10.32 1 27.88 185 SER A O 1
ATOM 1500 N N . MET B 1 1 ? 25.469 -18.641 -27.719 1 34.5 1 MET B N 1
ATOM 1501 C CA . MET B 1 1 ? 24.531 -19.141 -26.719 1 34.5 1 MET B CA 1
ATOM 1502 C C . MET B 1 1 ? 23.391 -18.141 -26.516 1 34.5 1 MET B C 1
ATOM 1504 O O . MET B 1 1 ? 23.609 -17.031 -26.047 1 34.5 1 MET B O 1
ATOM 1508 N N . THR B 1 2 ? 22.484 -17.938 -27.344 1 42.62 2 THR B N 1
ATOM 1509 C CA . THR B 1 2 ? 21.5 -16.906 -27.625 1 42.62 2 THR B CA 1
ATOM 1510 C C . THR B 1 2 ? 20.641 -16.625 -26.391 1 42.62 2 THR B C 1
ATOM 1512 O O . THR B 1 2 ? 19.891 -17.5 -25.953 1 42.62 2 THR B O 1
ATOM 1515 N N . GLY B 1 3 ? 21.109 -16.094 -25.281 1 45.81 3 GLY B N 1
ATOM 1516 C CA . GLY B 1 3 ? 20.516 -15.883 -23.969 1 45.81 3 GLY B CA 1
ATOM 1517 C C . GLY B 1 3 ? 19.062 -15.492 -24.016 1 45.81 3 GLY B C 1
ATOM 1518 O O . GLY B 1 3 ? 18.688 -14.523 -24.672 1 45.81 3 GLY B O 1
ATOM 1519 N N . GLU B 1 4 ? 18.109 -16.375 -24.156 1 54.69 4 GLU B N 1
ATOM 1520 C CA . GLU B 1 4 ? 16.672 -16.125 -24.25 1 54.69 4 GLU B CA 1
ATOM 1521 C C . GLU B 1 4 ? 16.25 -14.906 -23.438 1 54.69 4 GLU B C 1
ATOM 1523 O O . GLU B 1 4 ? 16.5 -14.844 -22.234 1 54.69 4 GLU B O 1
ATOM 1528 N N . LYS B 1 5 ? 16.125 -13.734 -24.031 1 66.25 5 LYS B N 1
ATOM 1529 C CA . LYS B 1 5 ? 15.797 -12.422 -23.469 1 66.25 5 LYS B CA 1
ATOM 1530 C C . LYS B 1 5 ? 14.523 -12.484 -22.625 1 66.25 5 LYS B C 1
ATOM 1532 O O . LYS B 1 5 ? 13.484 -12.945 -23.109 1 66.25 5 LYS B O 1
ATOM 1537 N N . ILE B 1 6 ? 14.523 -12.461 -21.328 1 81 6 ILE B N 1
ATOM 1538 C CA . ILE B 1 6 ? 13.391 -12.383 -20.406 1 81 6 ILE B CA 1
ATOM 1539 C C . ILE B 1 6 ? 12.39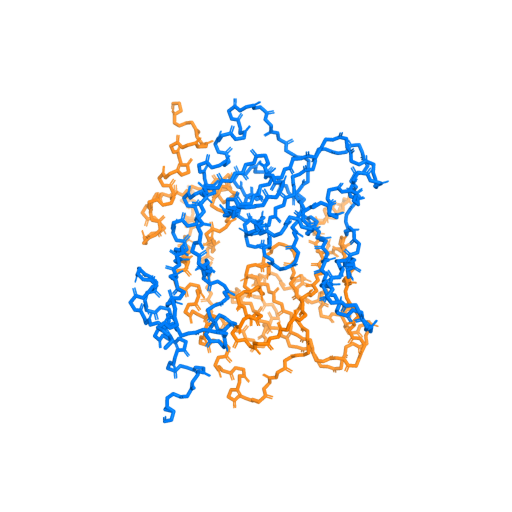8 -11.328 -20.891 1 81 6 ILE B C 1
ATOM 1541 O O . ILE B 1 6 ? 12.781 -10.195 -21.188 1 81 6 ILE B O 1
ATOM 1545 N N . LYS B 1 7 ? 11.156 -11.773 -21.266 1 90.75 7 LYS B N 1
ATOM 1546 C CA . LYS B 1 7 ? 10.117 -10.828 -21.656 1 90.75 7 LYS B CA 1
ATOM 1547 C C . LYS B 1 7 ? 9.461 -10.188 -20.422 1 90.75 7 LYS B C 1
ATOM 1549 O O . LYS B 1 7 ? 9.055 -10.891 -19.5 1 90.75 7 LYS B O 1
ATOM 1554 N N . LEU B 1 8 ? 9.414 -8.789 -20.438 1 93.5 8 LEU B N 1
ATOM 1555 C CA . LEU B 1 8 ? 8.836 -8.047 -19.328 1 93.5 8 LEU B CA 1
ATOM 1556 C C . LEU B 1 8 ? 7.352 -7.785 -19.562 1 93.5 8 LEU B C 1
ATOM 1558 O O . LEU B 1 8 ? 6.934 -7.539 -20.703 1 93.5 8 LEU B O 1
ATOM 1562 N N . GLU B 1 9 ? 6.621 -7.914 -18.531 1 94.88 9 GLU B N 1
ATOM 1563 C CA . GLU B 1 9 ? 5.211 -7.535 -18.5 1 94.88 9 GLU B CA 1
ATOM 1564 C C . GLU B 1 9 ? 4.949 -6.484 -17.422 1 94.88 9 GLU B C 1
ATOM 1566 O O . GLU B 1 9 ? 5.02 -6.777 -16.219 1 94.88 9 GLU B O 1
ATOM 1571 N N . TYR B 1 10 ? 4.676 -5.246 -17.906 1 96.25 10 TYR B N 1
ATOM 1572 C CA . TYR B 1 10 ? 4.422 -4.137 -17 1 96.25 10 TYR B CA 1
ATOM 1573 C C . TYR B 1 10 ? 2.93 -3.855 -16.875 1 96.25 10 TYR B C 1
ATOM 1575 O O . TYR B 1 10 ? 2.215 -3.842 -17.891 1 96.25 10 TYR B O 1
ATOM 1583 N N . ILE B 1 11 ? 2.469 -3.729 -15.695 1 97.69 11 ILE B N 1
ATOM 1584 C CA . ILE B 1 11 ? 1.104 -3.273 -15.445 1 97.69 11 ILE B CA 1
ATOM 1585 C C . ILE B 1 11 ? 1.129 -1.862 -14.867 1 97.69 11 ILE B C 1
ATOM 1587 O O . ILE B 1 11 ? 1.762 -1.62 -13.836 1 97.69 11 ILE B O 1
ATOM 1591 N N . SER B 1 12 ? 0.438 -0.938 -15.523 1 97.31 12 SER B N 1
ATOM 1592 C CA . SER B 1 12 ? 0.435 0.448 -15.07 1 97.31 12 SER B CA 1
ATOM 1593 C C . SER B 1 12 ? -0.44 0.622 -13.828 1 97.31 12 SER B C 1
ATOM 1595 O O . SER B 1 12 ? -1.214 -0.272 -13.477 1 97.31 12 SER B O 1
ATOM 1597 N N . TRP B 1 13 ? -0.299 1.775 -13.188 1 98.25 13 TRP B N 1
ATOM 1598 C CA . TRP B 1 13 ? -1.155 2.117 -12.055 1 98.25 13 TRP B CA 1
ATOM 1599 C C . TRP B 1 13 ? -2.629 2.002 -12.43 1 98.25 13 TRP B C 1
ATOM 1601 O O . TRP B 1 13 ? -3.418 1.396 -11.703 1 98.25 13 TRP B O 1
ATOM 1611 N N . LYS B 1 14 ? -2.961 2.551 -13.547 1 96.94 14 LYS B N 1
ATOM 1612 C CA . LYS B 1 14 ? -4.344 2.557 -14.016 1 96.94 14 LYS B CA 1
ATOM 1613 C C . LYS B 1 14 ? -4.832 1.142 -14.305 1 96.94 14 LYS B C 1
ATOM 1615 O O . LYS B 1 14 ? -5.922 0.756 -13.875 1 96.94 14 LYS B O 1
ATOM 1620 N N . GLN B 1 15 ? -4.059 0.38 -15.023 1 97.44 15 GLN B N 1
ATOM 1621 C CA . GLN B 1 15 ? -4.418 -0.994 -15.359 1 97.44 15 GLN B CA 1
ATOM 1622 C C . GLN B 1 15 ? -4.598 -1.836 -14.094 1 97.44 15 GLN B C 1
ATOM 1624 O O . GLN B 1 15 ? -5.535 -2.631 -14.008 1 97.44 15 GLN B O 1
ATOM 1629 N N . LEU B 1 16 ? -3.689 -1.622 -13.164 1 98.62 16 LEU B N 1
ATOM 1630 C CA . LEU B 1 16 ? -3.77 -2.35 -11.906 1 98.62 16 LEU B CA 1
ATOM 1631 C C . LEU B 1 16 ? -5.074 -2.037 -11.18 1 98.62 16 LEU B C 1
ATOM 1633 O O . LEU B 1 16 ? -5.77 -2.947 -10.719 1 98.62 16 LEU B O 1
ATOM 1637 N N . HIS B 1 17 ? -5.387 -0.772 -11.055 1 98.75 17 HIS B N 1
ATOM 1638 C CA . HIS B 1 17 ? -6.59 -0.353 -10.344 1 98.75 17 HIS B CA 1
ATOM 1639 C C . HIS B 1 17 ? -7.844 -0.916 -11.008 1 98.75 17 HIS B C 1
ATOM 1641 O O . HIS B 1 17 ? -8.734 -1.426 -10.328 1 98.75 17 HIS B O 1
ATOM 1647 N N . ILE B 1 18 ? -7.895 -0.883 -12.344 1 98.25 18 ILE B N 1
ATOM 1648 C CA . ILE B 1 18 ? -9.039 -1.4 -13.086 1 98.25 18 ILE B CA 1
ATOM 1649 C C . ILE B 1 18 ? -9.141 -2.912 -12.891 1 98.25 18 ILE B C 1
ATOM 1651 O O . ILE B 1 18 ? -10.234 -3.447 -12.711 1 98.25 18 ILE B O 1
ATOM 1655 N N . ALA B 1 19 ? -7.984 -3.561 -12.945 1 98.62 19 ALA B N 1
ATOM 1656 C CA . ALA B 1 19 ? -7.973 -5 -12.695 1 98.62 19 ALA B CA 1
ATOM 1657 C C . ALA B 1 19 ? -8.562 -5.332 -11.328 1 98.62 19 ALA B C 1
ATOM 1659 O O . ALA B 1 19 ? -9.352 -6.266 -11.203 1 98.62 19 ALA B O 1
ATOM 1660 N N . LEU B 1 20 ? -8.203 -4.559 -10.312 1 98.88 20 LEU B N 1
ATOM 1661 C CA . LEU B 1 20 ? -8.672 -4.809 -8.961 1 98.88 20 LEU B CA 1
ATOM 1662 C C . LEU B 1 20 ? -10.164 -4.492 -8.828 1 98.88 20 LEU B C 1
ATOM 1664 O O . LEU B 1 20 ? -10.875 -5.152 -8.07 1 98.88 20 LEU B O 1
ATOM 1668 N N . ILE B 1 21 ? -10.641 -3.477 -9.602 1 98.62 21 ILE B N 1
ATOM 1669 C CA . ILE B 1 21 ? -12.07 -3.18 -9.625 1 98.62 21 ILE B CA 1
ATOM 1670 C C . ILE B 1 21 ? -12.836 -4.383 -10.172 1 98.62 21 ILE B C 1
ATOM 1672 O O . ILE B 1 21 ? -13.844 -4.797 -9.594 1 98.62 21 ILE B O 1
ATOM 1676 N N . ASN B 1 22 ? -12.328 -4.953 -11.227 1 98.5 22 ASN B N 1
ATOM 1677 C CA . ASN B 1 22 ? -12.984 -6.105 -11.836 1 98.5 22 ASN B CA 1
ATOM 1678 C C . ASN B 1 22 ? -12.977 -7.312 -10.906 1 98.5 22 ASN B C 1
ATOM 1680 O O . ASN B 1 22 ? -13.961 -8.039 -10.812 1 98.5 22 ASN B O 1
ATOM 1684 N N . LEU B 1 23 ? -11.914 -7.535 -10.234 1 98.75 23 LEU B N 1
ATOM 1685 C CA . LEU B 1 23 ? -11.82 -8.648 -9.289 1 98.75 23 LEU B CA 1
ATOM 1686 C C . LEU B 1 23 ? -12.758 -8.43 -8.102 1 98.75 23 LEU B C 1
ATOM 1688 O O . LEU B 1 23 ? -13.398 -9.367 -7.629 1 98.75 23 LEU B O 1
ATOM 1692 N N . ALA B 1 24 ? -12.797 -7.207 -7.59 1 98.62 24 ALA B N 1
ATOM 1693 C CA . ALA B 1 24 ? -13.727 -6.875 -6.516 1 98.62 24 ALA B CA 1
ATOM 1694 C C . ALA B 1 24 ? -15.164 -7.141 -6.941 1 98.62 24 ALA B C 1
ATOM 1696 O O . ALA B 1 24 ? -15.953 -7.699 -6.172 1 98.62 24 ALA B O 1
ATOM 1697 N N . LYS B 1 25 ? -15.492 -6.738 -8.156 1 98 25 LYS B N 1
ATOM 1698 C CA . LYS B 1 25 ? -16.828 -6.984 -8.695 1 98 25 LYS B CA 1
ATOM 1699 C C . LYS B 1 25 ? -17.156 -8.477 -8.688 1 98 25 LYS B C 1
ATOM 1701 O O . LYS B 1 25 ? -18.25 -8.875 -8.305 1 98 25 LYS B O 1
ATOM 1706 N N . THR B 1 26 ? -16.219 -9.25 -9.133 1 98.25 26 THR B N 1
ATOM 1707 C CA . THR B 1 26 ? -16.406 -10.695 -9.164 1 98.25 26 THR B CA 1
ATOM 1708 C C . THR B 1 26 ? -16.672 -11.234 -7.762 1 98.25 26 THR B C 1
ATOM 1710 O O . THR B 1 26 ? -17.609 -12.016 -7.559 1 98.25 26 THR B O 1
ATOM 1713 N N . MET B 1 27 ? -15.883 -10.828 -6.77 1 98.06 27 MET B N 1
ATOM 1714 C CA . MET B 1 27 ? -16.047 -11.281 -5.391 1 98.06 27 MET B CA 1
ATOM 1715 C C . MET B 1 27 ? -17.422 -10.906 -4.855 1 98.06 27 MET B C 1
ATOM 1717 O O . MET B 1 27 ? -18.109 -11.734 -4.258 1 98.06 27 MET B O 1
ATOM 1721 N N . ILE B 1 28 ? -17.828 -9.703 -5.141 1 96.62 28 ILE B N 1
ATOM 1722 C CA . ILE B 1 28 ? -19.109 -9.195 -4.66 1 96.62 28 ILE B CA 1
ATOM 1723 C C . ILE B 1 28 ? -20.25 -9.977 -5.316 1 96.62 28 ILE B C 1
ATOM 1725 O O . ILE B 1 28 ? -21.219 -10.352 -4.648 1 96.62 28 ILE B O 1
ATOM 1729 N N . SER B 1 29 ? -20.156 -10.219 -6.605 1 96.62 29 SER B N 1
ATOM 1730 C CA . SER B 1 29 ? -21.188 -10.938 -7.34 1 96.62 29 SER B CA 1
ATOM 1731 C C . SER B 1 29 ? -21.344 -12.359 -6.824 1 96.62 29 SER B C 1
ATOM 1733 O O . SER B 1 29 ? -22.422 -12.945 -6.898 1 96.62 29 SER B O 1
ATOM 1735 N N . GLU B 1 30 ? -20.266 -12.883 -6.262 1 96.81 30 GLU B N 1
ATOM 1736 C CA . GLU B 1 30 ? -20.281 -14.234 -5.715 1 96.81 30 GLU B CA 1
ATOM 1737 C C . GLU B 1 30 ? -20.75 -14.242 -4.266 1 96.81 30 GLU B C 1
ATOM 1739 O O . GLU B 1 30 ? -20.844 -15.297 -3.639 1 96.81 30 GLU B O 1
ATOM 1744 N N . GLY B 1 31 ? -20.953 -13.062 -3.686 1 95.81 31 GLY B N 1
ATOM 1745 C CA . GLY B 1 31 ? -21.406 -12.938 -2.312 1 95.81 31 GLY B CA 1
ATOM 1746 C C . GLY B 1 31 ? -20.281 -13.055 -1.294 1 95.81 31 GLY B C 1
ATOM 1747 O O . GLY B 1 31 ? -20.547 -13.289 -0.11 1 95.81 31 GLY B O 1
ATOM 1748 N N . TYR B 1 32 ? -19.062 -12.922 -1.753 1 96.56 32 TYR B N 1
ATOM 1749 C CA . TYR B 1 32 ? -17.922 -13.016 -0.845 1 96.56 32 TYR B CA 1
ATOM 1750 C C . TYR B 1 32 ? -17.562 -11.641 -0.293 1 96.56 32 TYR B C 1
ATOM 1752 O O . TYR B 1 32 ? -17.297 -10.711 -1.057 1 96.56 32 TYR B O 1
ATOM 1760 N N . ARG B 1 33 ? -17.547 -11.531 1.021 1 93.88 33 ARG B N 1
ATOM 1761 C CA . ARG B 1 33 ? -17.094 -10.336 1.727 1 93.88 33 ARG B CA 1
ATOM 1762 C C . ARG B 1 33 ? -16.188 -10.703 2.898 1 93.88 33 ARG B C 1
ATOM 1764 O O . ARG B 1 33 ? -16.672 -11.203 3.92 1 93.88 33 ARG B O 1
ATOM 1771 N N . PRO B 1 34 ? -14.945 -10.43 2.734 1 98.62 34 PRO B N 1
ATOM 1772 C CA . PRO B 1 34 ? -14.062 -10.75 3.857 1 98.62 34 PRO B CA 1
ATOM 1773 C C . PRO B 1 34 ? -14.25 -9.805 5.043 1 98.62 34 PRO B C 1
ATOM 1775 O O . PRO B 1 34 ? -14.633 -8.648 4.859 1 98.62 34 PRO B O 1
ATOM 1778 N N . ASP B 1 35 ? -13.977 -10.32 6.277 1 98.75 35 ASP B N 1
ATOM 1779 C CA . ASP B 1 35 ? -13.953 -9.5 7.48 1 98.75 35 ASP B CA 1
ATOM 1780 C C . ASP B 1 35 ? -12.664 -8.695 7.57 1 98.75 35 ASP B C 1
ATOM 1782 O O . ASP B 1 35 ? -12.641 -7.609 8.156 1 98.75 35 ASP B O 1
ATOM 1786 N N . ILE B 1 36 ? -11.617 -9.273 7.043 1 98.88 36 ILE B N 1
ATOM 1787 C CA . ILE B 1 36 ? -10.289 -8.68 7.125 1 98.88 36 ILE B CA 1
ATOM 1788 C C . ILE B 1 36 ? -9.477 -9.062 5.891 1 98.88 36 ILE B C 1
ATOM 1790 O O . ILE B 1 36 ? -9.617 -10.172 5.371 1 98.88 36 ILE B O 1
ATOM 1794 N N . ILE B 1 37 ? -8.711 -8.141 5.363 1 98.94 37 ILE B N 1
ATOM 1795 C CA . ILE B 1 37 ? -7.758 -8.391 4.285 1 98.94 37 ILE B CA 1
ATOM 1796 C C . ILE B 1 37 ? -6.348 -8.523 4.855 1 98.94 37 ILE B C 1
ATOM 1798 O O . ILE B 1 37 ? -5.922 -7.699 5.668 1 98.94 37 ILE B O 1
ATOM 1802 N N . TYR B 1 38 ? -5.672 -9.539 4.531 1 98.94 38 TYR B N 1
ATOM 1803 C CA . TYR B 1 38 ? -4.281 -9.703 4.93 1 98.94 38 TYR B CA 1
ATOM 1804 C C . TYR B 1 38 ? -3.344 -9.484 3.746 1 98.94 38 TYR B C 1
ATOM 1806 O O . TYR B 1 38 ? -3.432 -10.188 2.738 1 98.94 38 TYR B O 1
ATOM 1814 N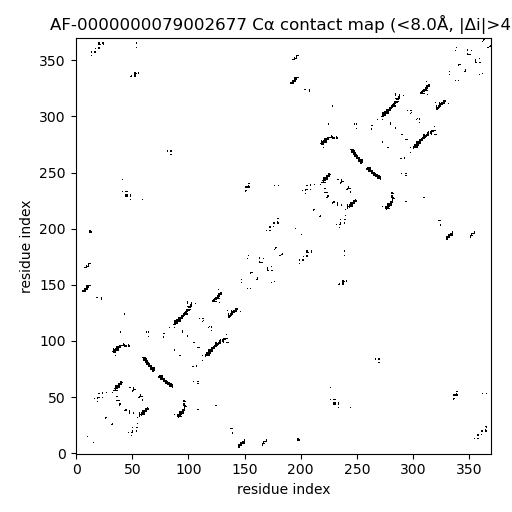 N . ALA B 1 39 ? -2.5 -8.555 3.885 1 98.94 39 ALA B N 1
ATOM 1815 C CA . ALA B 1 39 ? -1.491 -8.227 2.881 1 98.94 39 ALA B CA 1
ATOM 1816 C C . ALA B 1 39 ? -0.196 -8.992 3.131 1 98.94 39 ALA B C 1
ATOM 1818 O O . ALA B 1 39 ? 0.381 -8.914 4.219 1 98.94 39 ALA B O 1
ATOM 1819 N N . VAL B 1 40 ? 0.259 -9.742 2.15 1 98.88 40 VAL B N 1
ATOM 1820 C CA . VAL B 1 40 ? 1.594 -10.328 2.201 1 98.88 40 VAL B CA 1
ATOM 1821 C C . VAL B 1 40 ? 2.643 -9.258 1.921 1 98.88 40 VAL B C 1
ATOM 1823 O O . VAL B 1 40 ? 2.592 -8.586 0.889 1 98.88 40 VAL B O 1
ATOM 1826 N N . ILE B 1 41 ? 3.549 -9.062 2.832 1 98.5 41 ILE B N 1
ATOM 1827 C CA . ILE B 1 41 ? 4.602 -8.062 2.686 1 98.5 41 ILE B CA 1
ATOM 1828 C C . ILE B 1 41 ? 5.629 -8.547 1.662 1 98.5 41 ILE B C 1
ATOM 1830 O O . ILE B 1 41 ? 6.129 -9.672 1.755 1 98.5 41 ILE B O 1
ATOM 1834 N N . LYS B 1 42 ? 5.918 -7.754 0.695 1 97.5 42 LYS B N 1
ATOM 1835 C CA . LYS B 1 42 ? 5.508 -6.371 0.448 1 97.5 42 LYS B CA 1
ATOM 1836 C C . LYS B 1 42 ? 4.578 -6.281 -0.757 1 97.5 42 LYS B C 1
ATOM 1838 O O . LYS B 1 42 ? 3.984 -5.23 -1.013 1 97.5 42 LYS B O 1
ATOM 1843 N N . GLY B 1 43 ? 4.457 -7.523 -1.433 1 98.12 43 GLY B N 1
ATOM 1844 C CA . GLY B 1 43 ? 3.744 -7.52 -2.699 1 98.12 43 GLY B CA 1
ATOM 1845 C C . GLY B 1 43 ? 2.26 -7.242 -2.547 1 98.12 43 GLY B C 1
ATOM 1846 O O . GLY B 1 43 ? 1.631 -6.691 -3.453 1 98.12 43 GLY B O 1
ATOM 1847 N N . GLY B 1 44 ? 1.736 -7.547 -1.431 1 98.81 44 GLY B N 1
ATOM 1848 C CA . GLY B 1 44 ? 0.3 -7.453 -1.219 1 98.81 44 GLY B CA 1
ATOM 1849 C C . GLY B 1 44 ? -0.134 -6.113 -0.657 1 98.81 44 GLY B C 1
ATOM 1850 O O . GLY B 1 44 ? -1.331 -5.836 -0.553 1 98.81 44 GLY B O 1
ATOM 1851 N N . LEU B 1 45 ? 0.821 -5.223 -0.359 1 98.88 45 LEU B N 1
ATOM 1852 C CA . LEU B 1 45 ? 0.494 -4.016 0.389 1 98.88 45 LEU B CA 1
ATOM 1853 C C . LEU B 1 45 ? -0.408 -3.098 -0.43 1 98.88 45 LEU B C 1
ATOM 1855 O O . LEU B 1 45 ? -1.479 -2.697 0.032 1 98.88 45 LEU B O 1
ATOM 1859 N N . ILE B 1 46 ? -0.024 -2.854 -1.658 1 98.94 46 ILE B N 1
ATOM 1860 C CA . ILE B 1 46 ? -0.74 -1.868 -2.461 1 98.94 46 ILE B CA 1
ATOM 1861 C C . ILE B 1 46 ? -2.064 -2.457 -2.939 1 98.94 46 ILE B C 1
ATOM 1863 O O . ILE B 1 46 ? -3.125 -1.862 -2.734 1 98.94 46 ILE B O 1
ATOM 1867 N N . PRO B 1 47 ? -2.086 -3.705 -3.467 1 98.94 47 PRO B N 1
ATOM 1868 C CA . PRO B 1 47 ? -3.398 -4.223 -3.861 1 98.94 47 PRO B CA 1
ATOM 1869 C C . PRO B 1 47 ? -4.352 -4.379 -2.68 1 98.94 47 PRO B C 1
ATOM 1871 O O . PRO B 1 47 ? -5.562 -4.188 -2.826 1 98.94 47 PRO B O 1
ATOM 1874 N N . ALA B 1 48 ? -3.82 -4.719 -1.531 1 98.94 48 ALA B N 1
ATOM 1875 C CA . ALA B 1 48 ? -4.68 -4.867 -0.358 1 98.94 48 ALA B CA 1
ATOM 1876 C C . ALA B 1 48 ? -5.324 -3.537 0.022 1 98.94 48 ALA B C 1
ATOM 1878 O O . ALA B 1 48 ? -6.508 -3.49 0.357 1 98.94 48 ALA B O 1
ATOM 1879 N N . ARG B 1 49 ? -4.551 -2.453 -0.001 1 98.88 49 ARG B N 1
ATOM 1880 C CA . ARG B 1 49 ? -5.102 -1.148 0.346 1 98.88 49 ARG B CA 1
ATOM 1881 C C . ARG B 1 49 ? -6.168 -0.718 -0.658 1 98.88 49 ARG B C 1
ATOM 1883 O O . ARG B 1 49 ? -7.207 -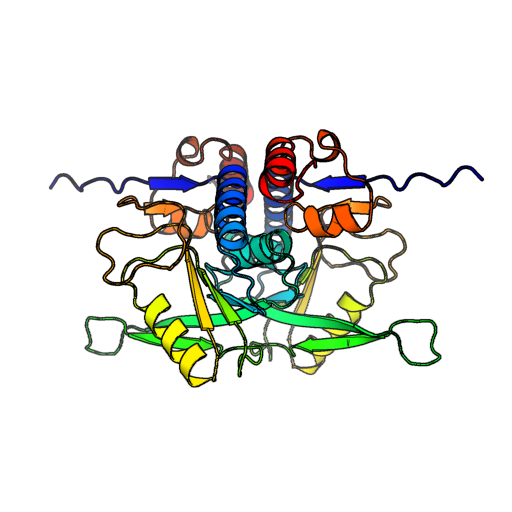0.181 -0.276 1 98.88 49 ARG B O 1
ATOM 1890 N N . ILE B 1 50 ? -5.926 -0.948 -1.933 1 98.88 50 ILE B N 1
ATOM 1891 C CA . ILE B 1 50 ? -6.91 -0.612 -2.957 1 98.88 50 ILE B CA 1
ATOM 1892 C C . ILE B 1 50 ? -8.18 -1.43 -2.74 1 98.88 50 ILE B C 1
ATOM 1894 O O . ILE B 1 50 ? -9.289 -0.883 -2.74 1 98.88 50 ILE B O 1
ATOM 1898 N N . LEU B 1 51 ? -8.008 -2.676 -2.469 1 98.88 51 LEU B N 1
ATOM 1899 C CA . LEU B 1 51 ? -9.141 -3.57 -2.295 1 98.88 51 LEU B CA 1
ATOM 1900 C C . LEU B 1 51 ? -9.93 -3.213 -1.039 1 98.88 51 LEU B C 1
ATOM 1902 O O . LEU B 1 51 ? -11.148 -3.383 -0.998 1 98.88 51 LEU B O 1
ATOM 1906 N N . SER B 1 52 ? -9.227 -2.764 -0.004 1 98.75 52 SER B N 1
ATOM 1907 C CA . SER B 1 52 ? -9.922 -2.367 1.215 1 98.75 52 SER B CA 1
ATOM 1908 C C . SER B 1 52 ? -10.984 -1.314 0.924 1 98.75 52 SER B C 1
ATOM 1910 O O . SER B 1 52 ? -12.055 -1.321 1.537 1 98.75 52 SER B O 1
ATOM 1912 N N . ASP B 1 53 ? -10.711 -0.426 0.025 1 98.12 53 ASP B N 1
ATOM 1913 C CA . ASP B 1 53 ? -11.688 0.569 -0.392 1 98.12 53 ASP B CA 1
ATOM 1914 C C . ASP B 1 53 ? -12.781 -0.064 -1.252 1 98.12 53 ASP B C 1
ATOM 1916 O O . ASP B 1 53 ? -13.969 0.092 -0.969 1 98.12 53 ASP B O 1
ATOM 1920 N N . LEU B 1 54 ? -12.406 -0.832 -2.238 1 98.25 54 LEU B N 1
ATOM 1921 C CA . LEU B 1 54 ? -13.32 -1.371 -3.238 1 98.25 54 LEU B CA 1
ATOM 1922 C C . LEU B 1 54 ? -14.328 -2.32 -2.598 1 98.25 54 LEU B C 1
ATOM 1924 O O . LEU B 1 54 ? -15.484 -2.375 -3.014 1 98.25 54 LEU B O 1
ATOM 1928 N N . LEU B 1 55 ? -13.852 -3.057 -1.556 1 98.19 55 LEU B N 1
ATOM 1929 C CA . LEU B 1 55 ? -14.695 -4.043 -0.893 1 98.19 55 LEU B CA 1
ATOM 1930 C C . LEU B 1 55 ? -15.281 -3.479 0.397 1 98.19 55 LEU B C 1
ATOM 1932 O O . LEU B 1 55 ? -16.047 -4.152 1.083 1 98.19 55 LEU B O 1
ATOM 1936 N N . GLU B 1 56 ? -14.883 -2.266 0.726 1 96.69 56 GLU B N 1
ATOM 1937 C CA . GLU B 1 56 ? -15.328 -1.59 1.94 1 96.69 56 GLU B CA 1
ATOM 1938 C C . GLU B 1 56 ? -15.039 -2.432 3.18 1 96.69 56 GLU B C 1
ATOM 1940 O O . GLU B 1 56 ? -15.922 -2.648 4.012 1 96.69 56 GLU B O 1
ATOM 1945 N N . VAL B 1 57 ? -13.82 -2.926 3.201 1 98 57 VAL B N 1
ATOM 1946 C CA . VAL B 1 57 ? -13.289 -3.66 4.344 1 98 57 VAL B CA 1
ATOM 1947 C C . VAL B 1 57 ? -12.312 -2.775 5.121 1 98 57 VAL B C 1
ATOM 1949 O O . VAL B 1 57 ? -11.281 -2.363 4.594 1 98 57 VAL B O 1
ATOM 1952 N N . ASP B 1 58 ? -12.57 -2.531 6.363 1 95.56 58 ASP B N 1
ATOM 1953 C CA . ASP B 1 58 ? -11.836 -1.541 7.137 1 95.56 58 ASP B CA 1
ATOM 1954 C C . ASP B 1 58 ? -10.539 -2.131 7.691 1 95.56 58 ASP B C 1
ATOM 1956 O O . ASP B 1 58 ? -9.547 -1.418 7.863 1 95.56 58 ASP B O 1
ATOM 1960 N N . GLN B 1 59 ? -10.516 -3.391 7.969 1 97.81 59 GLN B N 1
ATOM 1961 C CA . GLN B 1 59 ? -9.375 -3.984 8.656 1 97.81 59 GLN B CA 1
ATOM 1962 C C . GLN B 1 59 ? -8.391 -4.586 7.664 1 97.81 59 GLN B C 1
ATOM 1964 O O . GLN B 1 59 ? -8.758 -5.438 6.852 1 97.81 59 GLN B O 1
ATOM 1969 N N . ILE B 1 60 ? -7.184 -4.137 7.754 1 98.75 60 ILE B N 1
ATOM 1970 C CA . ILE B 1 60 ? -6.074 -4.711 7.004 1 98.75 60 ILE B CA 1
ATOM 1971 C C . ILE B 1 60 ? -5.008 -5.234 7.965 1 98.75 60 ILE B C 1
ATOM 1973 O O . ILE B 1 60 ? -4.566 -4.512 8.867 1 98.75 60 ILE B O 1
ATOM 1977 N N . GLY B 1 61 ? -4.684 -6.469 7.895 1 98.81 61 GLY B N 1
ATOM 1978 C CA . GLY B 1 61 ? -3.555 -7.066 8.586 1 98.81 61 GLY B CA 1
ATOM 1979 C C . GLY B 1 61 ? -2.375 -7.348 7.676 1 98.81 61 GLY B C 1
ATOM 1980 O O . GLY B 1 61 ? -2.477 -7.199 6.457 1 98.81 61 GLY B O 1
ATOM 1981 N N . PHE B 1 62 ? -1.283 -7.73 8.281 1 98.88 62 PHE B N 1
ATOM 1982 C CA . PHE B 1 62 ? -0.03 -7.93 7.562 1 98.88 62 PHE B CA 1
ATOM 1983 C C . PHE B 1 62 ? 0.632 -9.234 7.984 1 98.88 62 PHE B C 1
ATOM 1985 O O . PHE B 1 62 ? 0.546 -9.633 9.148 1 98.88 62 PHE B O 1
ATOM 1992 N N . ILE B 1 63 ? 1.24 -9.836 7.027 1 98.88 63 ILE B N 1
ATOM 1993 C CA . ILE B 1 63 ? 2.014 -11.047 7.258 1 98.88 63 ILE B CA 1
ATOM 1994 C C . ILE B 1 63 ? 3.26 -11.047 6.375 1 98.88 63 ILE B C 1
ATOM 1996 O O . ILE B 1 63 ? 3.189 -10.688 5.195 1 98.88 63 ILE B O 1
ATOM 2000 N N . GLY B 1 64 ? 4.41 -11.305 7.004 1 98.25 64 GLY B N 1
ATOM 2001 C CA . GLY B 1 64 ? 5.676 -11.258 6.289 1 98.25 64 GLY B CA 1
ATOM 2002 C C . GLY B 1 64 ? 6.289 -12.625 6.074 1 98.25 64 GLY B C 1
ATOM 2003 O O . GLY B 1 64 ? 6.254 -13.477 6.965 1 98.25 64 GLY B O 1
ATOM 2004 N N . VAL B 1 65 ? 6.77 -12.867 4.875 1 96.88 65 VAL B N 1
ATOM 2005 C CA . VAL B 1 65 ? 7.445 -14.102 4.504 1 96.88 65 VAL B CA 1
ATOM 2006 C C . VAL B 1 65 ? 8.781 -13.781 3.834 1 96.88 65 VAL B C 1
ATOM 2008 O O . VAL B 1 65 ? 8.867 -12.859 3.021 1 96.88 65 VAL B O 1
ATOM 2011 N N . LYS B 1 66 ? 9.812 -14.477 4.168 1 92.94 66 LYS B N 1
ATOM 2012 C CA . LYS B 1 66 ? 11.102 -14.391 3.488 1 92.94 66 LYS B CA 1
ATOM 2013 C C . LYS B 1 66 ? 11.633 -15.773 3.143 1 92.94 66 LYS B C 1
ATOM 2015 O O . LYS B 1 66 ? 11.289 -16.766 3.797 1 92.94 66 LYS B O 1
ATOM 2020 N N . PHE B 1 67 ? 12.445 -15.789 2.109 1 89.62 67 PHE B N 1
ATOM 2021 C CA . PHE B 1 67 ? 13.109 -17.031 1.718 1 89.62 67 PHE B CA 1
ATOM 2022 C C . PHE B 1 67 ? 14.562 -17.031 2.168 1 89.62 67 PHE B C 1
ATOM 2024 O O . PHE B 1 67 ? 15.266 -16.016 2.027 1 89.62 67 PHE B O 1
ATOM 2031 N N . TYR B 1 68 ? 14.992 -18 2.904 1 83 68 TYR B N 1
ATOM 2032 C CA . TYR B 1 68 ? 16.375 -18.141 3.363 1 83 68 TYR B CA 1
ATOM 2033 C C . TYR B 1 68 ? 17.047 -19.344 2.727 1 83 68 TYR B C 1
ATOM 2035 O O . TYR B 1 68 ? 16.406 -20.391 2.555 1 83 68 TYR B O 1
ATOM 2043 N N . LYS B 1 69 ? 18.188 -19.016 2.188 1 72.38 69 LYS B N 1
ATOM 2044 C CA . LYS B 1 69 ? 18.984 -20.141 1.682 1 72.38 69 LYS B CA 1
ATOM 2045 C C . LYS B 1 69 ? 19.672 -20.875 2.82 1 72.38 69 LYS B C 1
ATOM 2047 O O . LYS B 1 69 ? 20.312 -20.25 3.674 1 72.38 69 LYS B O 1
ATOM 2052 N N . GLY B 1 70 ? 19.156 -22.016 3.225 1 59.34 70 GLY B N 1
ATOM 2053 C CA . GLY B 1 70 ? 19.844 -22.797 4.242 1 59.34 70 GLY B CA 1
ATOM 2054 C C . GLY B 1 70 ? 21.219 -23.25 3.82 1 59.34 70 GLY B C 1
ATOM 2055 O O . GLY B 1 70 ? 21.547 -23.25 2.631 1 59.34 70 GLY B O 1
ATOM 2056 N N . ILE B 1 71 ? 22.078 -23.297 4.832 1 62.12 71 ILE B N 1
ATOM 2057 C CA . ILE B 1 71 ? 23.391 -23.906 4.594 1 62.12 71 ILE B CA 1
ATOM 2058 C C . ILE B 1 71 ? 23.219 -25.281 3.979 1 62.12 71 ILE B C 1
ATOM 2060 O O . ILE B 1 71 ? 22.531 -26.141 4.543 1 62.12 71 ILE B O 1
ATOM 2064 N N . GLY B 1 72 ? 23.781 -25.5 2.832 1 59.31 72 GLY B N 1
ATOM 2065 C CA . GLY B 1 72 ? 23.875 -26.812 2.225 1 59.31 72 GLY B CA 1
ATOM 2066 C C . GLY B 1 72 ? 22.641 -27.172 1.409 1 59.31 72 GLY B C 1
ATOM 2067 O O . GLY B 1 72 ? 22.547 -28.297 0.895 1 59.31 72 GLY B O 1
ATOM 2068 N N . THR B 1 73 ? 21.609 -26.422 1.647 1 62.69 73 THR B N 1
ATOM 2069 C CA . THR B 1 73 ? 20.422 -26.797 0.886 1 62.69 73 THR B CA 1
ATOM 2070 C C . THR B 1 73 ? 20.25 -25.875 -0.327 1 62.69 73 THR B C 1
ATOM 2072 O O . THR B 1 73 ? 20.609 -24.703 -0.282 1 62.69 73 THR B O 1
ATOM 2075 N N . ARG B 1 74 ? 19.938 -26.484 -1.365 1 63 74 ARG B N 1
ATOM 2076 C CA . ARG B 1 74 ? 19.828 -25.797 -2.643 1 63 74 ARG B CA 1
ATOM 2077 C C . ARG B 1 74 ? 18.562 -24.969 -2.717 1 63 74 ARG B C 1
ATOM 2079 O O . ARG B 1 74 ? 18.516 -23.938 -3.395 1 63 74 ARG B O 1
ATOM 2086 N N . GLU B 1 75 ? 17.453 -25.422 -1.836 1 70.5 75 GLU B N 1
ATOM 2087 C CA . GLU B 1 75 ? 16.203 -24.688 -2.059 1 70.5 75 GLU B CA 1
ATOM 2088 C C . GLU B 1 75 ? 15.883 -23.781 -0.872 1 70.5 75 GLU B C 1
ATOM 2090 O O . GLU B 1 75 ? 15.953 -24.219 0.281 1 70.5 75 GLU B O 1
ATOM 2095 N N . ALA B 1 76 ? 15.609 -22.578 -1.116 1 81.44 76 ALA B N 1
ATOM 2096 C CA . ALA B 1 76 ? 15.227 -21.609 -0.081 1 81.44 76 ALA B CA 1
ATOM 2097 C C . ALA B 1 76 ? 13.844 -21.953 0.483 1 81.44 76 ALA B C 1
ATOM 2099 O O . ALA B 1 76 ? 12.938 -22.312 -0.264 1 81.44 76 ALA B O 1
ATOM 2100 N N . LYS B 1 77 ? 13.781 -22.172 1.778 1 86.56 77 LYS B N 1
ATOM 2101 C CA . LYS B 1 77 ? 12.508 -22.406 2.451 1 86.56 77 LYS B CA 1
ATOM 2102 C C . LYS B 1 77 ? 11.891 -21.109 2.945 1 86.56 77 LYS B C 1
ATOM 2104 O O . LYS B 1 77 ? 12.586 -20.266 3.521 1 86.56 77 LYS B O 1
ATOM 2109 N N . PRO B 1 78 ? 10.562 -20.969 2.674 1 92.12 78 PRO B N 1
ATOM 2110 C CA . PRO B 1 78 ? 9.891 -19.766 3.188 1 92.12 78 PRO B CA 1
ATOM 2111 C C . PRO B 1 78 ? 9.703 -19.797 4.703 1 92.12 78 PRO B C 1
ATOM 2113 O O . PRO B 1 78 ? 9.383 -20.859 5.266 1 92.12 78 PRO B O 1
ATOM 2116 N N . GLU B 1 79 ? 9.977 -18.688 5.281 1 93.62 79 GLU B N 1
ATOM 2117 C CA . GLU B 1 79 ? 9.742 -18.516 6.711 1 93.62 79 GLU B CA 1
ATOM 2118 C C . GLU B 1 79 ? 8.984 -17.234 7 1 93.62 79 GLU B C 1
ATOM 2120 O O . GLU B 1 79 ? 9.156 -16.234 6.293 1 93.62 79 GLU B O 1
ATOM 2125 N N . LEU B 1 80 ? 8.25 -17.312 8.094 1 95 80 LEU B N 1
ATOM 2126 C CA . LEU B 1 80 ? 7.539 -16.109 8.531 1 95 80 LEU B CA 1
ATOM 2127 C C . LEU B 1 80 ? 8.5 -15.109 9.156 1 95 80 LEU B C 1
ATOM 2129 O O . LEU B 1 80 ? 9.273 -15.461 10.047 1 95 80 LEU B O 1
ATOM 2133 N N . THR B 1 81 ? 8.5 -13.969 8.617 1 95.44 81 THR B N 1
ATOM 2134 C CA . THR B 1 81 ? 9.281 -12.906 9.234 1 95.44 81 THR B CA 1
ATOM 2135 C C . THR B 1 81 ? 8.398 -12.023 10.109 1 95.44 81 THR B C 1
ATOM 2137 O O . THR B 1 81 ? 8.891 -11.328 11 1 95.44 81 THR B O 1
ATOM 2140 N N . LEU B 1 82 ? 7.109 -11.984 9.875 1 97.69 82 LEU B N 1
ATOM 2141 C CA . LEU B 1 82 ? 6.094 -11.281 10.648 1 97.69 82 LEU B CA 1
ATOM 2142 C C . LEU B 1 82 ? 4.824 -12.117 10.766 1 97.69 82 LEU B C 1
ATOM 2144 O O . LEU B 1 82 ? 4.137 -12.359 9.773 1 97.69 82 LEU B O 1
ATOM 2148 N N . PRO B 1 83 ? 4.543 -12.617 11.977 1 97.56 83 PRO B N 1
ATOM 2149 C CA . PRO B 1 83 ? 3.27 -13.32 12.156 1 97.56 83 PRO B CA 1
ATOM 2150 C C . PRO B 1 83 ? 2.061 -12.422 11.922 1 97.56 83 PRO B C 1
ATOM 2152 O O . PRO B 1 83 ? 2.201 -11.195 11.852 1 97.56 83 PRO B O 1
ATOM 2155 N N . PRO B 1 84 ? 0.904 -13.016 11.773 1 98.56 84 PRO B N 1
ATOM 2156 C CA . PRO B 1 84 ? -0.286 -12.195 11.539 1 98.56 84 PRO B CA 1
ATOM 2157 C C . PRO B 1 84 ? -0.444 -11.078 12.578 1 98.56 84 PRO B C 1
ATOM 2159 O O . PRO B 1 84 ? -0.43 -11.352 13.781 1 98.56 84 PRO B O 1
ATOM 2162 N N . THR B 1 85 ? -0.707 -9.867 12.109 1 98.62 85 THR B N 1
ATOM 2163 C CA . THR B 1 85 ? -0.668 -8.703 12.984 1 98.62 85 THR B CA 1
ATOM 2164 C C . THR B 1 85 ? -2.029 -8.469 13.633 1 98.62 85 THR B C 1
ATOM 2166 O O . THR B 1 85 ? -2.145 -7.699 14.594 1 98.62 85 THR B O 1
ATOM 2169 N N . HIS B 1 86 ? -3.045 -8.977 13.086 1 98.44 86 HIS B N 1
ATOM 2170 C CA . HIS B 1 86 ? -4.414 -8.828 13.562 1 98.44 86 HIS B CA 1
ATOM 2171 C C . HIS B 1 86 ? -5.062 -10.18 13.82 1 98.44 86 HIS B C 1
ATOM 2173 O O . HIS B 1 86 ? -4.75 -11.164 13.133 1 98.44 86 HIS B O 1
ATOM 2179 N N . PRO B 1 87 ? -5.996 -10.297 14.75 1 98 87 PRO B N 1
ATOM 2180 C CA . PRO B 1 87 ? -6.688 -11.562 14.984 1 98 87 PRO B CA 1
ATOM 2181 C C . PRO B 1 87 ? -7.543 -12 13.805 1 98 87 PRO B C 1
ATOM 2183 O O . PRO B 1 87 ? -8.156 -11.164 13.133 1 98 87 PRO B O 1
ATOM 2186 N N . VAL B 1 88 ? -7.488 -13.328 13.57 1 98.69 88 VAL B N 1
ATOM 2187 C CA . VAL B 1 88 ? -8.227 -13.836 12.422 1 98.69 88 VAL B CA 1
ATOM 2188 C C . VAL B 1 88 ? -9.203 -14.922 12.867 1 98.69 88 VAL B C 1
ATOM 2190 O O . VAL B 1 88 ? -9.922 -15.5 12.047 1 98.69 88 VAL B O 1
ATOM 2193 N N . ARG B 1 89 ? -9.25 -15.25 14.148 1 98.62 89 ARG B N 1
ATOM 2194 C CA . ARG B 1 89 ? -10.094 -16.344 14.633 1 98.62 89 ARG B CA 1
ATOM 2195 C C . ARG B 1 89 ? -11.547 -16.125 14.234 1 98.62 89 ARG B C 1
ATOM 2197 O O . ARG B 1 89 ? -12.117 -15.062 14.5 1 98.62 89 ARG B O 1
ATOM 2204 N N . ASN B 1 90 ? -12.156 -17.062 13.57 1 98.56 90 ASN B N 1
ATOM 2205 C CA . ASN B 1 90 ? -13.555 -17.109 13.156 1 98.56 90 ASN B CA 1
ATOM 2206 C C . ASN B 1 90 ? -13.883 -16.016 12.148 1 98.56 90 ASN B C 1
ATOM 2208 O O . ASN B 1 90 ? -15.031 -15.586 12.039 1 98.56 90 ASN B O 1
ATOM 2212 N N . LYS B 1 91 ? -12.867 -15.469 11.453 1 98.69 91 LYS B N 1
ATOM 2213 C CA . LYS B 1 91 ? -13.078 -14.422 10.461 1 98.69 91 LYS B CA 1
ATOM 2214 C C . LYS B 1 91 ? -12.914 -14.969 9.039 1 98.69 91 LYS B C 1
ATOM 2216 O O . LYS B 1 91 ? -12.141 -15.906 8.82 1 98.69 91 LYS B O 1
ATOM 2221 N N . ASN B 1 92 ? -13.672 -14.391 8.102 1 98.75 92 ASN B N 1
ATOM 2222 C CA . ASN B 1 92 ? -13.383 -14.547 6.68 1 98.75 92 ASN B CA 1
ATOM 2223 C C . ASN B 1 92 ? -12.219 -13.664 6.242 1 98.75 92 ASN B C 1
ATOM 2225 O O . ASN B 1 92 ? -12.281 -12.438 6.371 1 98.75 92 ASN B O 1
ATOM 2229 N N . VAL B 1 93 ? -11.156 -14.359 5.758 1 98.94 93 VAL B N 1
ATOM 2230 C CA . VAL B 1 93 ? -9.914 -13.641 5.48 1 98.94 93 VAL B CA 1
ATOM 2231 C C . VAL B 1 93 ? -9.633 -13.664 3.979 1 98.94 93 VAL B C 1
ATOM 2233 O O . VAL B 1 93 ? -9.758 -14.703 3.33 1 98.94 93 VAL B O 1
ATOM 2236 N N . LEU B 1 94 ? -9.375 -12.516 3.398 1 99 94 LEU B N 1
ATOM 2237 C CA . LEU B 1 94 ? -8.828 -12.43 2.047 1 99 94 LEU B CA 1
ATOM 2238 C C . LEU B 1 94 ? -7.324 -12.18 2.082 1 99 94 LEU B C 1
ATOM 2240 O O . LEU B 1 94 ? -6.871 -11.148 2.578 1 99 94 LEU B O 1
ATOM 2244 N N . VAL B 1 95 ? -6.535 -13.125 1.602 1 98.94 95 VAL B N 1
ATOM 2245 C CA . VAL B 1 95 ? -5.09 -12.977 1.469 1 98.94 95 VAL B CA 1
ATOM 2246 C C . VAL B 1 95 ? -4.758 -12.336 0.125 1 98.94 95 VAL B C 1
ATOM 2248 O O . VAL B 1 95 ? -5.258 -12.758 -0.917 1 98.94 95 VAL B O 1
ATOM 2251 N N . VAL B 1 96 ? -3.895 -11.305 0.146 1 99 96 VAL B N 1
ATOM 2252 C CA . VAL B 1 96 ? -3.602 -10.555 -1.07 1 99 96 VAL B CA 1
ATOM 2253 C C . VAL B 1 96 ? -2.092 -10.508 -1.299 1 99 96 VAL B C 1
ATOM 2255 O O . VAL B 1 96 ? -1.328 -10.211 -0.379 1 99 96 VAL B O 1
ATOM 2258 N N . ASP B 1 97 ? -1.639 -10.867 -2.457 1 98.81 97 ASP B N 1
ATOM 2259 C CA . ASP B 1 97 ? -0.256 -10.766 -2.912 1 98.81 97 ASP B CA 1
ATOM 2260 C C . ASP B 1 97 ? -0.191 -10.336 -4.375 1 98.81 97 ASP B C 1
ATOM 2262 O O . ASP B 1 97 ? -1.226 -10.117 -5.012 1 98.81 97 ASP B O 1
ATOM 2266 N N . ASP B 1 98 ? 1.022 -10.125 -4.895 1 98.69 98 ASP B N 1
ATOM 2267 C CA . ASP B 1 98 ? 1.101 -9.594 -6.254 1 98.69 98 ASP B CA 1
ATOM 2268 C C . ASP B 1 98 ? 1.328 -10.711 -7.266 1 98.69 98 ASP B C 1
ATOM 2270 O O . ASP B 1 98 ? 0.746 -10.703 -8.352 1 98.69 98 ASP B O 1
ATOM 2274 N N . VAL B 1 99 ? 2.174 -11.75 -6.898 1 98.5 99 VAL B N 1
ATOM 2275 C CA . VAL B 1 99 ? 2.479 -12.812 -7.855 1 98.5 99 VAL B CA 1
ATOM 2276 C C . VAL B 1 99 ? 2.549 -14.156 -7.137 1 98.5 99 VAL B C 1
ATOM 2278 O O . VAL B 1 99 ? 3.066 -14.242 -6.02 1 98.5 99 VAL B O 1
ATOM 2281 N N . VAL B 1 100 ? 1.959 -15.125 -7.734 1 98.25 100 VAL B N 1
ATOM 2282 C CA . VAL B 1 100 ? 2.244 -16.5 -7.332 1 98.25 100 VAL B CA 1
ATOM 2283 C C . VAL B 1 100 ? 3.139 -17.172 -8.375 1 98.25 100 VAL B C 1
ATOM 2285 O O . VAL B 1 100 ? 2.754 -17.297 -9.539 1 98.25 100 VAL B O 1
ATOM 2288 N N . ASP B 1 101 ? 4.289 -17.5 -7.969 1 96.88 101 ASP B N 1
ATOM 2289 C CA . ASP B 1 101 ? 5.262 -18.188 -8.82 1 96.88 101 ASP B CA 1
ATOM 2290 C C . ASP B 1 101 ? 5.438 -19.641 -8.391 1 96.88 101 ASP B C 1
ATOM 2292 O O . ASP B 1 101 ? 4.617 -20.5 -8.727 1 96.88 101 ASP B O 1
ATOM 2296 N N . SER B 1 102 ? 6.297 -19.859 -7.379 1 95.81 102 SER B N 1
ATOM 2297 C CA . SER B 1 102 ? 6.473 -21.219 -6.879 1 95.81 102 SER B CA 1
ATOM 2298 C C . SER B 1 102 ? 5.305 -21.641 -5.988 1 95.81 102 SER B C 1
ATOM 2300 O O . SER B 1 102 ? 5.129 -22.828 -5.699 1 95.81 102 SER B O 1
ATOM 2302 N N . GLY B 1 103 ? 4.582 -20.719 -5.543 1 97.31 103 GLY B N 1
ATOM 2303 C CA . GLY B 1 103 ? 3.412 -21 -4.719 1 97.31 103 GLY B CA 1
ATOM 2304 C C . GLY B 1 103 ? 3.744 -21.172 -3.25 1 97.31 103 GLY B C 1
ATOM 2305 O O . GLY B 1 103 ? 2.844 -21.281 -2.416 1 97.31 103 GLY B O 1
ATOM 2306 N N . ARG B 1 104 ? 4.953 -21.094 -2.877 1 96.69 104 ARG B N 1
ATOM 2307 C CA . ARG B 1 104 ? 5.395 -21.422 -1.526 1 96.69 104 ARG B CA 1
ATOM 2308 C C . ARG B 1 104 ? 4.965 -20.359 -0.531 1 96.69 104 ARG B C 1
ATOM 2310 O O . ARG B 1 104 ? 4.559 -20.672 0.589 1 96.69 104 ARG B O 1
ATOM 2317 N N . THR B 1 105 ? 5.031 -19.094 -0.95 1 97.75 105 THR B N 1
ATOM 2318 C CA . THR B 1 105 ? 4.574 -18.016 -0.082 1 97.75 105 THR B CA 1
ATOM 2319 C C . THR B 1 105 ? 3.086 -18.156 0.222 1 97.75 105 THR B C 1
ATOM 2321 O O . THR B 1 105 ? 2.684 -18.156 1.388 1 97.75 105 THR B O 1
ATOM 2324 N N . LEU B 1 106 ? 2.336 -18.359 -0.799 1 98.44 106 LEU B N 1
ATOM 2325 C CA . LEU B 1 106 ? 0.889 -18.453 -0.646 1 98.44 106 LEU B CA 1
ATOM 2326 C C . LEU B 1 106 ? 0.511 -19.625 0.248 1 98.44 106 LEU B C 1
ATOM 2328 O O . LEU B 1 106 ? -0.302 -19.484 1.164 1 98.44 106 LEU B O 1
ATOM 2332 N N . GLN B 1 107 ? 1.127 -20.719 -0.002 1 98.06 107 GLN B N 1
ATOM 2333 C CA . GLN B 1 107 ? 0.842 -21.922 0.782 1 98.06 107 GLN B CA 1
ATOM 2334 C C . GLN B 1 107 ? 1.136 -21.688 2.262 1 98.06 107 GLN B C 1
ATOM 2336 O O . GLN B 1 107 ? 0.308 -22 3.121 1 98.06 107 GLN B O 1
ATOM 2341 N N . LEU B 1 108 ? 2.287 -21.141 2.523 1 98.25 108 LEU B N 1
ATOM 2342 C CA . LEU B 1 108 ? 2.686 -20.875 3.904 1 98.25 108 LEU B CA 1
ATOM 2343 C C . LEU B 1 108 ? 1.705 -19.922 4.582 1 98.25 108 LEU B C 1
ATOM 2345 O O . LEU B 1 108 ? 1.298 -20.156 5.723 1 98.25 108 LEU B O 1
ATOM 2349 N N . VAL B 1 109 ? 1.312 -18.891 3.92 1 98.81 109 VAL B N 1
ATOM 2350 C CA . VAL B 1 109 ? 0.438 -17.875 4.488 1 98.81 109 VAL B CA 1
ATOM 2351 C C . VAL B 1 109 ? -0.94 -18.469 4.77 1 98.81 109 VAL B C 1
ATOM 2353 O O . VAL B 1 109 ? -1.513 -18.25 5.836 1 98.81 109 VAL B O 1
ATOM 2356 N N . LEU B 1 110 ? -1.461 -19.234 3.824 1 98.69 110 LEU B N 1
ATOM 2357 C CA . LEU B 1 110 ? -2.762 -19.875 4.008 1 98.69 110 LEU B CA 1
ATOM 2358 C C . LEU B 1 110 ? -2.736 -20.812 5.199 1 98.69 110 LEU B C 1
ATOM 2360 O O . LEU B 1 110 ? -3.654 -20.812 6.023 1 98.69 110 LEU B O 1
ATOM 2364 N N . GLU B 1 111 ? -1.676 -21.594 5.277 1 98.38 111 GLU B N 1
ATOM 2365 C CA . GLU B 1 111 ? -1.524 -22.547 6.379 1 98.38 111 GLU B CA 1
ATOM 2366 C C . GLU B 1 111 ? -1.449 -21.812 7.719 1 98.38 111 GLU B C 1
ATOM 2368 O O . GLU B 1 111 ? -2.08 -22.234 8.695 1 98.38 111 GLU B O 1
ATOM 2373 N N . GLU B 1 112 ? -0.701 -20.75 7.738 1 98.56 112 GLU B N 1
ATOM 2374 C CA . GLU B 1 112 ? -0.523 -20 8.977 1 98.56 112 GLU B CA 1
ATOM 2375 C C . GLU B 1 112 ? -1.836 -19.359 9.43 1 98.56 112 GLU B C 1
ATOM 2377 O O . GLU B 1 112 ? -2.193 -19.438 10.609 1 98.56 112 GLU B O 1
ATOM 2382 N N . LEU B 1 113 ? -2.572 -18.75 8.555 1 98.81 113 LEU B N 1
ATOM 2383 C CA . LEU B 1 113 ? -3.832 -18.109 8.914 1 98.81 113 LEU B CA 1
ATOM 2384 C C . LEU B 1 113 ? -4.863 -19.141 9.359 1 98.81 113 LEU B C 1
ATOM 2386 O O . LEU B 1 113 ? -5.672 -18.875 10.25 1 98.81 113 LEU B O 1
ATOM 2390 N N . ASN B 1 114 ? -4.797 -20.312 8.688 1 98.62 114 ASN B N 1
ATOM 2391 C CA . ASN B 1 114 ? -5.648 -21.406 9.125 1 98.62 114 ASN B CA 1
ATOM 2392 C C . ASN B 1 114 ? -5.312 -21.844 10.555 1 98.62 114 ASN B C 1
ATOM 2394 O O . ASN B 1 114 ? -6.207 -22.047 11.367 1 98.62 114 ASN B O 1
ATOM 2398 N N . ARG B 1 115 ? -4.059 -21.938 10.836 1 98.38 115 ARG B N 1
ATOM 2399 C CA . ARG B 1 115 ? -3.588 -22.328 12.164 1 98.38 115 ARG B CA 1
ATOM 2400 C C . ARG B 1 115 ? -4.051 -21.328 13.219 1 98.38 115 ARG B C 1
ATOM 2402 O O . ARG B 1 115 ? -4.336 -21.703 14.359 1 98.38 115 ARG B O 1
ATOM 2409 N N . TYR B 1 116 ? -4.176 -20.047 12.812 1 98.38 116 TYR B N 1
ATOM 2410 C CA . TYR B 1 116 ? -4.586 -19 13.734 1 98.38 116 TYR B CA 1
ATOM 2411 C C . TYR B 1 116 ? -6.102 -18.953 13.883 1 98.38 116 TYR B C 1
ATOM 2413 O O . TYR B 1 116 ? -6.641 -18.125 14.617 1 98.38 116 TYR B O 1
ATOM 2421 N N . GLY B 1 117 ? -6.895 -19.75 13.125 1 98.56 117 GLY B N 1
ATOM 2422 C CA . GLY B 1 117 ? -8.305 -19.969 13.398 1 98.56 117 GLY B CA 1
ATOM 2423 C C . GLY B 1 117 ? -9.219 -19.25 12.438 1 98.56 117 GLY B C 1
ATOM 2424 O O . GLY B 1 117 ? -10.398 -19.031 12.734 1 98.56 117 GLY B O 1
ATOM 2425 N N . ALA B 1 118 ? -8.695 -18.828 11.305 1 98.75 118 ALA B N 1
ATOM 2426 C CA . ALA B 1 118 ? -9.562 -18.203 10.312 1 98.75 118 ALA B CA 1
ATOM 2427 C C . ALA B 1 118 ? -10.688 -19.141 9.891 1 98.75 118 ALA B C 1
ATOM 2429 O O . ALA B 1 118 ? -10.484 -20.359 9.766 1 98.75 118 ALA B O 1
ATOM 2430 N N . ARG B 1 119 ? -11.883 -18.609 9.719 1 98.12 119 ARG B N 1
ATOM 2431 C CA . ARG B 1 119 ? -13.039 -19.422 9.328 1 98.12 119 ARG B CA 1
ATOM 2432 C C . ARG B 1 119 ? -12.969 -19.812 7.859 1 98.12 119 ARG B C 1
ATOM 2434 O O . ARG B 1 119 ? -13.102 -20.984 7.52 1 98.12 119 ARG B O 1
ATOM 2441 N N . ASN B 1 120 ? -12.906 -18.844 7.031 1 97.81 120 ASN B N 1
ATOM 2442 C CA . ASN B 1 120 ? -12.75 -18.984 5.59 1 97.81 120 ASN B CA 1
ATOM 2443 C C . ASN B 1 120 ? -11.625 -18.109 5.051 1 97.81 120 ASN B C 1
ATOM 2445 O O . ASN B 1 120 ? -11.508 -16.938 5.434 1 97.81 120 ASN B O 1
ATOM 2449 N N . ILE B 1 121 ? -10.781 -18.766 4.258 1 98.75 121 ILE B N 1
ATOM 2450 C CA . ILE B 1 121 ? -9.672 -18.031 3.668 1 98.75 121 ILE B CA 1
ATOM 2451 C C . ILE B 1 121 ? -9.75 -18.109 2.146 1 98.75 121 ILE B C 1
ATOM 2453 O O . ILE B 1 121 ? -9.844 -19.203 1.577 1 98.75 121 ILE B O 1
ATOM 2457 N N . LYS B 1 122 ? -9.812 -16.969 1.493 1 98.88 122 LYS B N 1
ATOM 2458 C CA . LYS B 1 122 ? -9.625 -16.859 0.049 1 98.88 122 LYS B CA 1
ATOM 2459 C C . LYS B 1 122 ? -8.391 -16.016 -0.284 1 98.88 122 LYS B C 1
ATOM 2461 O O . LYS B 1 122 ? -7.895 -15.266 0.559 1 98.88 122 LYS B O 1
ATOM 2466 N N . SER B 1 123 ? -7.902 -16.234 -1.466 1 98.94 123 SER B N 1
ATOM 2467 C CA . SER B 1 123 ? -6.691 -15.531 -1.872 1 98.94 123 SER B CA 1
ATOM 2468 C C . SER B 1 123 ? -6.895 -14.797 -3.193 1 98.94 123 SER B C 1
ATOM 2470 O O . SER B 1 123 ? -7.652 -15.25 -4.055 1 98.94 123 SER B O 1
ATOM 2472 N N . LEU B 1 124 ? -6.32 -13.609 -3.293 1 98.94 124 LEU B N 1
ATOM 2473 C CA . LEU B 1 124 ? -6.277 -12.82 -4.52 1 98.94 124 LEU B CA 1
ATOM 2474 C C . LEU B 1 124 ? -4.844 -12.414 -4.852 1 98.94 124 LEU B C 1
ATOM 2476 O O . LEU B 1 124 ? -4.137 -11.867 -4.004 1 98.94 124 LEU B O 1
ATOM 2480 N N . VAL B 1 125 ? -4.363 -12.75 -6.012 1 98.88 125 VAL B N 1
ATOM 2481 C CA . VAL B 1 125 ? -3.059 -12.344 -6.523 1 98.88 125 VAL B CA 1
ATOM 2482 C C . VAL B 1 125 ? -3.221 -11.695 -7.895 1 98.88 125 VAL B C 1
ATOM 2484 O O . VAL B 1 125 ? -4.164 -12.008 -8.625 1 98.88 125 VAL B O 1
ATOM 2487 N N . ILE B 1 126 ? -2.367 -10.766 -8.281 1 98.88 126 ILE B N 1
ATOM 2488 C CA . ILE B 1 126 ? -2.514 -10.078 -9.555 1 98.88 126 ILE B CA 1
ATOM 2489 C C . ILE B 1 126 ? -2.117 -11.016 -10.695 1 98.88 126 ILE B C 1
ATOM 2491 O O . ILE B 1 126 ? -2.92 -11.297 -11.594 1 98.88 126 ILE B O 1
ATOM 2495 N N . TYR B 1 127 ? -0.957 -11.602 -10.594 1 98.94 127 TYR B N 1
ATOM 2496 C CA . TYR B 1 127 ? -0.478 -12.477 -11.656 1 98.94 127 TYR B CA 1
ATOM 2497 C C . TYR B 1 127 ? -0.165 -13.867 -11.125 1 98.94 127 TYR B C 1
ATOM 2499 O O . TYR B 1 127 ? 0.341 -14.008 -10.008 1 98.94 127 TYR B O 1
ATOM 2507 N N . VAL B 1 128 ? -0.409 -14.836 -11.969 1 98.69 128 VAL B N 1
ATOM 2508 C CA . VAL B 1 128 ? -0.08 -16.234 -11.656 1 98.69 128 VAL B CA 1
ATOM 2509 C C . VAL B 1 128 ? 0.838 -16.797 -12.742 1 98.69 128 VAL B C 1
ATOM 2511 O O . VAL B 1 128 ? 0.619 -16.562 -13.93 1 98.69 128 VAL B O 1
ATOM 2514 N N . LYS B 1 129 ? 1.886 -17.469 -12.242 1 98.56 129 LYS B N 1
ATOM 2515 C CA . LYS B 1 129 ? 2.684 -18.234 -13.188 1 98.56 129 LYS B CA 1
ATOM 2516 C C . LYS B 1 129 ? 2.025 -19.578 -13.492 1 98.56 129 LYS B C 1
ATOM 2518 O O . LYS B 1 129 ? 1.582 -20.281 -12.586 1 98.56 129 LYS B O 1
ATOM 2523 N N . PRO B 1 130 ? 2.008 -19.938 -14.797 1 98 130 PRO B N 1
ATOM 2524 C CA . PRO B 1 130 ? 1.256 -21.125 -15.18 1 98 130 PRO B CA 1
ATOM 2525 C C . PRO B 1 130 ? 1.849 -22.406 -14.594 1 98 130 PRO B C 1
ATOM 2527 O O . PRO B 1 130 ? 1.166 -23.438 -14.531 1 98 130 PRO B O 1
ATOM 2530 N N . TRP B 1 131 ? 3.059 -22.359 -14.117 1 98.06 131 TRP B N 1
ATOM 2531 C CA . TRP B 1 131 ? 3.701 -23.562 -13.578 1 98.06 131 TRP B CA 1
ATOM 2532 C C . TRP B 1 131 ? 3.463 -23.672 -12.078 1 98.06 131 TRP B C 1
ATOM 2534 O O . TRP B 1 131 ? 3.873 -24.656 -11.453 1 98.06 131 TRP B O 1
ATOM 2544 N N . SER B 1 132 ? 2.842 -22.688 -11.531 1 98 132 SER B N 1
ATOM 2545 C CA . SER B 1 132 ? 2.604 -22.734 -10.094 1 98 132 SER B CA 1
ATOM 2546 C C . SER B 1 132 ? 1.712 -23.922 -9.727 1 98 132 SER B C 1
ATOM 2548 O O . SER B 1 132 ? 0.689 -24.156 -10.375 1 98 132 SER B O 1
ATOM 2550 N N . PRO B 1 133 ? 2.059 -24.656 -8.656 1 97.81 133 PRO B N 1
ATOM 2551 C CA . PRO B 1 133 ? 1.228 -25.797 -8.242 1 97.81 133 PRO B CA 1
ATOM 2552 C C . PRO B 1 133 ? -0.04 -25.359 -7.512 1 97.81 133 PRO B C 1
ATOM 2554 O O . PRO B 1 133 ? -0.931 -26.188 -7.277 1 97.81 133 PRO B O 1
ATOM 2557 N N . ILE B 1 134 ? -0.133 -24.109 -7.113 1 97.62 134 ILE B N 1
ATOM 2558 C CA . ILE B 1 134 ? -1.303 -23.594 -6.418 1 97.62 134 ILE B CA 1
ATOM 2559 C C . ILE B 1 134 ? -1.778 -22.312 -7.094 1 97.62 134 ILE B C 1
ATOM 2561 O O . ILE B 1 134 ? -0.966 -21.453 -7.465 1 97.62 134 ILE B O 1
ATOM 2565 N N . TYR B 1 135 ? -3.082 -22.234 -7.309 1 98.12 135 TYR B N 1
ATOM 2566 C CA . TYR B 1 135 ? -3.711 -21.031 -7.844 1 98.12 135 TYR B CA 1
ATOM 2567 C C . TYR B 1 135 ? -4.504 -20.297 -6.762 1 98.12 135 TYR B C 1
ATOM 2569 O O . TYR B 1 135 ? -5.145 -20.938 -5.922 1 98.12 135 TYR B O 1
ATOM 2577 N N . PRO B 1 136 ? -4.477 -18.969 -6.781 1 98.81 136 PRO B N 1
ATOM 2578 C CA . PRO B 1 136 ? -5.363 -18.203 -5.898 1 98.81 136 PRO B CA 1
ATOM 2579 C C . PRO B 1 136 ? -6.832 -18.328 -6.293 1 98.81 136 PRO B C 1
ATOM 2581 O O . PRO B 1 136 ? -7.145 -18.766 -7.402 1 98.81 136 PRO B O 1
ATOM 2584 N N . ASP B 1 137 ? -7.672 -18 -5.367 1 98.81 137 ASP B N 1
ATOM 2585 C CA . ASP B 1 137 ? -9.102 -17.984 -5.664 1 98.81 137 ASP B CA 1
ATOM 2586 C C . ASP B 1 137 ? -9.43 -16.938 -6.73 1 98.81 137 ASP B C 1
ATOM 2588 O O . ASP B 1 137 ? -10.328 -17.141 -7.555 1 98.81 137 ASP B O 1
ATOM 2592 N N . TYR B 1 138 ? -8.766 -15.789 -6.727 1 98.88 138 TYR B N 1
ATOM 2593 C CA . TYR B 1 138 ? -8.953 -14.688 -7.672 1 98.88 138 TYR B CA 1
ATOM 2594 C C . TYR B 1 138 ? -7.613 -14.211 -8.219 1 98.88 138 TYR B C 1
ATOM 2596 O O . TYR B 1 138 ? -6.637 -14.102 -7.477 1 98.88 138 TYR B O 1
ATOM 2604 N N . TYR B 1 139 ? -7.555 -13.984 -9.492 1 98.88 139 TYR B N 1
ATOM 2605 C CA . TYR B 1 139 ? -6.355 -13.406 -10.086 1 98.88 139 TYR B CA 1
ATOM 2606 C C . TYR B 1 139 ? -6.699 -12.641 -11.359 1 98.88 139 TYR B C 1
ATOM 2608 O O . TYR B 1 139 ? -7.762 -12.844 -11.953 1 98.88 139 TYR B O 1
ATOM 2616 N N . TYR B 1 140 ? -5.852 -11.742 -11.727 1 98.88 140 TYR B N 1
ATOM 2617 C CA . TYR B 1 140 ? -6.051 -10.898 -12.898 1 98.88 140 TYR B CA 1
ATOM 2618 C C . TYR B 1 140 ? -5.668 -11.633 -14.172 1 98.88 140 TYR B C 1
ATOM 2620 O O . TYR B 1 140 ? -6.457 -11.703 -15.117 1 98.88 140 TYR B O 1
ATOM 2628 N N . LYS B 1 141 ? -4.414 -12.219 -14.164 1 98.75 141 LYS B N 1
ATOM 2629 C CA . LYS B 1 141 ? -3.914 -12.75 -15.43 1 98.75 141 LYS B CA 1
ATOM 2630 C C . LYS B 1 141 ? -2.824 -13.797 -15.195 1 98.75 141 LYS B C 1
ATOM 2632 O O . LYS B 1 141 ? -2.027 -13.664 -14.258 1 98.75 141 LYS B O 1
ATOM 2637 N N . GLU B 1 142 ? -2.854 -14.844 -16.016 1 98.56 142 GLU B N 1
ATOM 2638 C CA . GLU B 1 142 ? -1.714 -15.75 -16.109 1 98.56 142 GLU B CA 1
ATOM 2639 C C . GLU B 1 142 ? -0.664 -15.219 -17.078 1 98.56 142 GLU B C 1
ATOM 2641 O O . GLU B 1 142 ? -1.002 -14.688 -18.141 1 98.56 142 GLU B O 1
ATOM 2646 N N . THR B 1 143 ? 0.634 -15.375 -16.672 1 98.38 143 THR B N 1
ATOM 2647 C CA . THR B 1 143 ? 1.675 -14.922 -17.594 1 98.38 143 THR B CA 1
ATOM 2648 C C . THR B 1 143 ? 2.979 -15.672 -17.344 1 98.38 143 THR B C 1
ATOM 2650 O O . THR B 1 143 ? 3.285 -16.031 -16.203 1 98.38 143 THR B O 1
ATOM 2653 N N . ARG B 1 144 ? 3.707 -15.914 -18.375 1 97.56 144 ARG B N 1
ATOM 2654 C CA . ARG B 1 144 ? 5.047 -16.484 -18.266 1 97.56 144 ARG B CA 1
ATOM 2655 C C . ARG B 1 144 ? 6.102 -15.383 -18.156 1 97.56 144 ARG B C 1
ATOM 2657 O O . ARG B 1 144 ? 7.258 -15.656 -17.828 1 97.56 144 ARG B O 1
ATOM 2664 N N . ASN B 1 145 ? 5.684 -14.18 -18.422 1 96.31 145 ASN B N 1
ATOM 2665 C CA . ASN B 1 145 ? 6.605 -13.047 -18.484 1 96.31 145 ASN B CA 1
ATOM 2666 C C . ASN B 1 145 ? 7.035 -12.594 -17.094 1 96.31 145 ASN B C 1
ATOM 2668 O O . ASN B 1 145 ? 6.414 -12.969 -16.094 1 96.31 145 ASN B O 1
ATOM 2672 N N . TRP B 1 146 ? 8.094 -11.906 -17.047 1 95 146 TRP B N 1
ATOM 2673 C CA . TRP B 1 146 ? 8.516 -11.25 -15.805 1 95 146 TRP B CA 1
ATOM 2674 C C . TRP B 1 146 ? 7.66 -10.016 -15.539 1 95 146 TRP B C 1
ATOM 2676 O O . TRP B 1 146 ? 7.762 -9.008 -16.25 1 95 146 TRP B O 1
ATOM 2686 N N . VAL B 1 147 ? 6.953 -10.062 -14.492 1 96.31 147 VAL B N 1
ATOM 2687 C CA . VAL B 1 147 ? 6.012 -8.992 -14.188 1 96.31 147 VAL B CA 1
ATOM 2688 C C . VAL B 1 147 ? 6.738 -7.855 -13.469 1 96.31 147 VAL B C 1
ATOM 2690 O O . VAL B 1 147 ? 7.559 -8.102 -12.578 1 96.31 147 VAL B O 1
ATOM 2693 N N . VAL B 1 148 ? 6.453 -6.645 -13.859 1 96.25 148 VAL B N 1
ATOM 2694 C CA . VAL B 1 148 ? 6.961 -5.453 -13.195 1 96.25 148 VAL B CA 1
ATOM 2695 C C . VAL B 1 148 ? 5.793 -4.594 -12.719 1 96.25 148 VAL B C 1
ATOM 2697 O O . VAL B 1 148 ? 4.93 -4.211 -13.508 1 96.25 148 VAL B O 1
ATOM 2700 N N . PHE B 1 149 ? 5.781 -4.359 -11.438 1 97.88 149 PHE B N 1
ATOM 2701 C CA . PHE B 1 149 ? 4.773 -3.482 -10.859 1 97.88 149 PHE B CA 1
ATOM 2702 C C . PHE B 1 149 ? 5.312 -2.064 -10.711 1 97.88 149 PHE B C 1
ATOM 2704 O O . PHE B 1 149 ? 6.523 -1.862 -10.602 1 97.88 149 PHE B O 1
ATOM 2711 N N . PRO B 1 150 ? 4.434 -1.062 -10.625 1 97.75 150 PRO B N 1
ATOM 2712 C CA . PRO B 1 150 ? 4.895 0.326 -10.539 1 97.75 150 PRO B CA 1
ATOM 2713 C C . PRO B 1 150 ? 5.684 0.61 -9.266 1 97.75 150 PRO B C 1
ATOM 2715 O O . PRO B 1 150 ? 6.531 1.503 -9.242 1 97.75 150 PRO B O 1
ATOM 2718 N N . TRP B 1 151 ? 5.488 -0.156 -8.227 1 98.19 151 TRP B N 1
ATOM 2719 C CA . TRP B 1 151 ? 6.086 0.143 -6.926 1 98.19 151 TRP B CA 1
ATOM 2720 C C . TRP B 1 151 ? 7.43 -0.563 -6.766 1 98.19 151 TRP B C 1
ATOM 2722 O O . TRP B 1 151 ? 7.992 -0.602 -5.672 1 98.19 151 TRP B O 1
ATOM 2732 N N . GLU B 1 152 ? 7.934 -1.172 -7.812 1 97.06 152 GLU B N 1
ATOM 2733 C CA . GLU B 1 152 ? 9.188 -1.899 -7.664 1 97.06 152 GLU B CA 1
ATOM 2734 C C . GLU B 1 152 ? 10.109 -1.658 -8.859 1 97.06 152 GLU B C 1
ATOM 2736 O O . GLU B 1 152 ? 10.867 -2.549 -9.258 1 97.06 152 GLU B O 1
ATOM 2741 N N . ILE B 1 153 ? 10.055 -0.524 -9.531 1 95.5 153 ILE B N 1
ATOM 2742 C CA . ILE B 1 153 ? 10.781 -0.213 -10.758 1 95.5 153 ILE B CA 1
ATOM 2743 C C . ILE B 1 153 ? 12.281 -0.233 -10.484 1 95.5 153 ILE B C 1
ATOM 2745 O O . ILE B 1 153 ? 13.047 -0.847 -11.227 1 95.5 153 ILE B O 1
ATOM 2749 N N . ILE B 1 154 ? 12.766 0.34 -9.406 1 94.88 154 ILE B N 1
ATOM 2750 C CA . ILE B 1 154 ? 14.188 0.396 -9.102 1 94.88 154 ILE B CA 1
ATOM 2751 C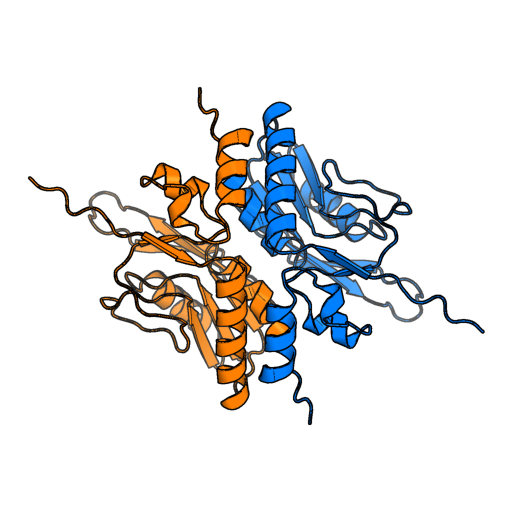 C . ILE B 1 154 ? 14.695 -0.999 -8.742 1 94.88 154 ILE B C 1
ATOM 2753 O O . ILE B 1 154 ? 15.742 -1.431 -9.227 1 94.88 154 ILE B O 1
ATOM 2757 N N . GLU B 1 155 ? 13.938 -1.661 -7.898 1 92.94 155 GLU B N 1
ATOM 2758 C CA . GLU B 1 155 ? 14.289 -3.029 -7.535 1 92.94 155 GLU B CA 1
ATOM 2759 C C . GLU B 1 155 ? 14.469 -3.9 -8.773 1 92.94 155 GLU B C 1
ATOM 2761 O O . GLU B 1 155 ? 15.438 -4.656 -8.875 1 92.94 155 GLU B O 1
ATOM 2766 N N . THR B 1 156 ? 13.539 -3.773 -9.766 1 91.5 156 THR B N 1
ATOM 2767 C CA . THR B 1 156 ? 13.562 -4.586 -10.977 1 91.5 156 THR B CA 1
ATOM 2768 C C . THR B 1 156 ? 14.711 -4.156 -11.891 1 91.5 156 THR B C 1
ATOM 2770 O O . THR B 1 156 ? 15.344 -4.996 -12.531 1 91.5 156 THR B O 1
ATOM 2773 N N . SER B 1 157 ? 15.023 -2.881 -11.938 1 88.5 157 SER B N 1
ATOM 2774 C CA . SER B 1 157 ? 16.094 -2.361 -12.789 1 88.5 157 SER B CA 1
ATOM 2775 C C . SER B 1 157 ? 17.453 -2.857 -12.328 1 88.5 157 SER B C 1
ATOM 2777 O O . SER B 1 157 ? 18.406 -2.898 -13.109 1 88.5 157 SER B O 1
ATOM 2779 N N . ARG B 1 158 ? 17.547 -3.256 -11.07 1 86.81 158 ARG B N 1
ATOM 2780 C CA . ARG B 1 158 ? 18.797 -3.797 -10.539 1 86.81 158 ARG B CA 1
ATOM 2781 C C . ARG B 1 158 ? 18.953 -5.266 -10.922 1 86.81 158 ARG B C 1
ATOM 2783 O O . ARG B 1 158 ? 20.078 -5.781 -10.953 1 86.81 158 ARG B O 1
ATOM 2790 N N . GLU B 1 159 ? 17.828 -5.844 -11.266 1 84.12 159 GLU B N 1
ATOM 2791 C CA . GLU B 1 159 ? 17.844 -7.273 -11.555 1 84.12 159 GLU B CA 1
ATOM 2792 C C . GLU B 1 159 ? 17.844 -7.535 -13.055 1 84.12 159 GLU B C 1
ATOM 2794 O O . GLU B 1 159 ? 18.281 -8.594 -13.508 1 84.12 159 GLU B O 1
ATOM 2799 N N . THR B 1 160 ? 17.266 -6.629 -13.773 1 83.38 160 THR B N 1
ATOM 2800 C CA . THR B 1 160 ? 17.156 -6.789 -15.211 1 83.38 160 THR B CA 1
ATOM 2801 C C . THR B 1 160 ? 17.125 -5.434 -15.914 1 83.38 160 THR B C 1
ATOM 2803 O O . THR B 1 160 ? 17 -4.398 -15.258 1 83.38 160 THR B O 1
ATOM 2806 N N . SER B 1 161 ? 17.297 -5.453 -17.203 1 84.31 161 SER B N 1
ATOM 2807 C CA . SER B 1 161 ? 17.266 -4.219 -17.984 1 84.31 161 SER B CA 1
ATOM 2808 C C . SER B 1 161 ? 15.828 -3.791 -18.266 1 84.31 161 SER B C 1
ATOM 2810 O O . SER B 1 161 ? 15.031 -4.578 -18.797 1 84.31 161 SER B O 1
ATOM 2812 N N . ILE B 1 162 ? 15.555 -2.566 -17.797 1 86.88 162 ILE B N 1
ATOM 2813 C CA . ILE B 1 162 ? 14.266 -1.962 -18.109 1 86.88 162 ILE B CA 1
ATOM 2814 C C . ILE B 1 162 ? 14.469 -0.764 -19.031 1 86.88 162 ILE B C 1
ATOM 2816 O O . ILE B 1 162 ? 15.352 0.061 -18.812 1 86.88 162 ILE B O 1
ATOM 2820 N N . ASN B 1 163 ? 13.688 -0.778 -20.156 1 85.56 163 ASN B N 1
ATOM 2821 C CA . ASN B 1 163 ? 13.625 0.402 -21 1 85.56 163 ASN B CA 1
ATOM 2822 C C . ASN B 1 163 ? 12.359 1.221 -20.734 1 85.56 163 ASN B C 1
ATOM 2824 O O . ASN B 1 163 ? 11.32 0.666 -20.391 1 85.56 163 ASN B O 1
ATOM 2828 N N . PRO B 1 164 ? 12.484 2.551 -20.812 1 82.25 164 PRO B N 1
ATOM 2829 C CA . PRO B 1 164 ? 11.312 3.396 -20.578 1 82.25 164 PRO B CA 1
ATOM 2830 C C . PRO B 1 164 ? 10.086 2.945 -21.359 1 82.25 164 PRO B C 1
ATOM 2832 O O . PRO B 1 164 ? 8.969 3.002 -20.859 1 82.25 164 PRO B O 1
ATOM 2835 N N . GLU B 1 165 ? 10.266 2.475 -22.5 1 84.75 165 GLU B N 1
ATOM 2836 C CA . GLU B 1 165 ? 9.164 2.057 -23.359 1 84.75 165 GLU B CA 1
ATOM 2837 C C . GLU B 1 165 ? 8.461 0.83 -22.797 1 84.75 165 GLU B C 1
ATOM 2839 O O . GLU B 1 165 ? 7.289 0.582 -23.109 1 84.75 165 GLU B O 1
ATOM 2844 N N . ASP B 1 166 ? 9.062 0.176 -21.891 1 86.81 166 ASP B N 1
ATOM 2845 C CA . ASP B 1 166 ? 8.492 -1.02 -21.281 1 86.81 166 ASP B CA 1
ATOM 2846 C C . ASP B 1 166 ? 7.355 -0.66 -20.328 1 86.81 166 ASP B C 1
ATOM 2848 O O . ASP B 1 166 ? 6.512 -1.501 -20.016 1 86.81 166 ASP B O 1
ATOM 2852 N N . LEU B 1 167 ? 7.281 0.611 -19.906 1 89.94 167 LEU B N 1
ATOM 2853 C CA . LEU B 1 167 ? 6.336 0.978 -18.859 1 89.94 167 LEU B CA 1
ATOM 2854 C C . LEU B 1 167 ? 5.102 1.652 -19.453 1 89.94 167 LEU B C 1
ATOM 2856 O O . LEU B 1 167 ? 4.207 2.076 -18.719 1 89.94 167 LEU B O 1
ATOM 2860 N N . GLY B 1 168 ? 5.066 1.709 -20.797 1 90.25 168 GLY B N 1
ATOM 2861 C CA . GLY B 1 168 ? 3.861 2.191 -21.438 1 90.25 168 GLY B CA 1
ATOM 2862 C C . GLY B 1 168 ? 3.428 3.562 -20.953 1 90.25 168 GLY B C 1
ATOM 2863 O O . GLY B 1 168 ? 4.203 4.52 -21.016 1 90.25 168 GLY B O 1
ATOM 2864 N N . GLU B 1 169 ? 2.221 3.604 -20.375 1 90.25 169 GLU B N 1
ATOM 2865 C CA . GLU B 1 169 ? 1.619 4.879 -20 1 90.25 169 GLU B CA 1
ATOM 2866 C C . GLU B 1 169 ? 2.307 5.469 -18.766 1 90.25 169 GLU B C 1
ATOM 2868 O O . GLU B 1 169 ? 2.102 6.641 -18.438 1 90.25 169 GLU B O 1
ATOM 2873 N N . ASP B 1 170 ? 3.148 4.691 -18.094 1 93.12 170 ASP B N 1
ATOM 2874 C CA . ASP B 1 170 ? 3.867 5.176 -16.922 1 93.12 170 ASP B CA 1
ATOM 2875 C C . ASP B 1 170 ? 5.309 5.535 -17.266 1 93.12 170 ASP B C 1
ATOM 2877 O O . ASP B 1 170 ? 6.156 5.652 -16.391 1 93.12 170 ASP B O 1
ATOM 2881 N N . LYS B 1 171 ? 5.562 5.723 -18.609 1 92.44 171 LYS B N 1
ATOM 2882 C CA . LYS B 1 171 ? 6.922 5.988 -19.062 1 92.44 171 LYS B CA 1
ATOM 2883 C C . LYS B 1 171 ? 7.504 7.215 -18.359 1 92.44 171 LYS B C 1
ATOM 2885 O O . LYS B 1 171 ? 8.703 7.262 -18.078 1 92.44 171 LYS B O 1
ATOM 2890 N N . THR B 1 172 ? 6.711 8.172 -18.078 1 92.31 172 THR B N 1
ATOM 2891 C CA . THR B 1 172 ? 7.176 9.406 -17.469 1 92.31 172 THR B CA 1
ATOM 2892 C C . THR B 1 172 ? 7.656 9.148 -16.031 1 92.31 172 THR B C 1
ATOM 2894 O O . THR B 1 172 ? 8.562 9.828 -15.547 1 92.31 172 THR B O 1
ATOM 2897 N N . ILE B 1 173 ? 7.027 8.25 -15.352 1 93.31 173 ILE B N 1
ATOM 2898 C CA . ILE B 1 173 ? 7.453 7.863 -14.016 1 93.31 173 ILE B CA 1
ATOM 2899 C C . ILE B 1 173 ? 8.875 7.297 -14.062 1 93.31 173 ILE B C 1
ATOM 2901 O O . ILE B 1 173 ? 9.734 7.688 -13.273 1 93.31 173 ILE B O 1
ATOM 2905 N N . PHE B 1 174 ? 9.109 6.441 -15 1 90.31 174 PHE B N 1
ATOM 2906 C CA . PHE B 1 174 ? 10.43 5.836 -15.148 1 90.31 174 PHE B CA 1
ATOM 2907 C C . PHE B 1 174 ? 11.477 6.891 -15.477 1 90.31 174 PHE B C 1
ATOM 2909 O O . PHE B 1 174 ? 12.562 6.891 -14.898 1 90.31 174 PHE B O 1
ATOM 2916 N N . GLN B 1 175 ? 11.141 7.746 -16.359 1 90.69 175 GLN B N 1
ATOM 2917 C CA . GLN B 1 175 ? 12.055 8.82 -16.75 1 90.69 175 GLN B CA 1
ATOM 2918 C C . GLN B 1 175 ? 12.398 9.695 -15.547 1 90.69 175 GLN B C 1
ATOM 2920 O O . GLN B 1 175 ? 13.539 10.133 -15.391 1 90.69 175 GLN B O 1
ATOM 2925 N N . SER B 1 176 ? 11.414 9.93 -14.75 1 93.31 176 SER B N 1
ATOM 2926 C CA . SER B 1 176 ? 11.641 10.727 -13.547 1 93.31 176 SER B CA 1
ATOM 2927 C C . SER B 1 176 ? 12.578 10.008 -12.578 1 93.31 176 SER B C 1
ATOM 2929 O O . SER B 1 176 ? 13.445 10.633 -11.969 1 93.31 176 SER B O 1
ATOM 2931 N N . ILE B 1 177 ? 12.383 8.711 -12.422 1 93.31 177 ILE B N 1
ATOM 2932 C CA . ILE B 1 177 ? 13.25 7.91 -11.57 1 93.31 177 ILE B CA 1
ATOM 2933 C C . ILE B 1 177 ? 14.688 7.988 -12.07 1 93.31 177 ILE B C 1
ATOM 2935 O O . ILE B 1 177 ? 15.617 8.211 -11.289 1 93.31 177 ILE B O 1
ATOM 2939 N N . LEU B 1 178 ? 14.883 7.836 -13.367 1 88.31 178 LEU B N 1
ATOM 2940 C CA . LEU B 1 178 ? 16.203 7.863 -13.969 1 88.31 178 LEU B CA 1
ATOM 2941 C C . LEU B 1 178 ? 16.875 9.219 -13.758 1 88.31 178 LEU B C 1
ATOM 2943 O O . LEU B 1 178 ? 18.047 9.281 -13.383 1 88.31 178 LEU B O 1
ATOM 2947 N N . ARG B 1 179 ? 16.172 10.203 -13.906 1 88.56 179 ARG B N 1
ATOM 2948 C CA . ARG B 1 179 ? 16.688 11.555 -13.812 1 88.56 179 ARG B CA 1
ATOM 2949 C C . ARG B 1 179 ? 17 11.93 -12.367 1 88.56 179 ARG B C 1
ATOM 2951 O O . ARG B 1 179 ? 18 12.602 -12.094 1 88.56 179 ARG B O 1
ATOM 2958 N N . SER B 1 180 ? 16.219 11.438 -11.523 1 89.94 180 SER B N 1
ATOM 2959 C CA . SER B 1 180 ? 16.281 11.945 -10.156 1 89.94 180 SER B CA 1
ATOM 2960 C C . SER B 1 180 ? 17.094 11.023 -9.258 1 89.94 180 SER B C 1
ATOM 2962 O O . SER B 1 180 ? 17.734 11.484 -8.312 1 89.94 180 SER B O 1
ATOM 2964 N N . LEU B 1 181 ? 17.094 9.711 -9.539 1 87.94 181 LEU B N 1
ATOM 2965 C CA . LEU B 1 181 ? 17.578 8.789 -8.516 1 87.94 181 LEU B CA 1
ATOM 2966 C C . LEU B 1 181 ? 18.672 7.887 -9.055 1 87.94 181 LEU B C 1
ATOM 2968 O O . LEU B 1 181 ? 19.438 7.309 -8.289 1 87.94 181 LEU B O 1
ATOM 2972 N N . ILE B 1 182 ? 18.625 7.523 -10.258 1 79.56 182 ILE B N 1
ATOM 2973 C CA . ILE B 1 182 ? 19.578 6.57 -10.797 1 79.56 182 ILE B CA 1
ATOM 2974 C C . ILE B 1 182 ? 20.641 7.316 -11.602 1 79.56 182 ILE B C 1
ATOM 2976 O O . ILE B 1 182 ? 21.797 6.895 -11.656 1 79.56 182 ILE B O 1
ATOM 2980 N N . GLY B 1 183 ? 21.344 8.578 -11.258 1 59.06 183 GLY B N 1
ATOM 2981 C CA . GLY B 1 183 ? 22.422 9.312 -11.891 1 59.06 183 GLY B CA 1
ATOM 2982 C C . GLY B 1 183 ? 22.719 8.836 -13.297 1 59.06 183 GLY B C 1
ATOM 2983 O O . GLY B 1 183 ? 23.188 7.715 -13.492 1 59.06 183 GLY B O 1
ATOM 2984 N N . LYS B 1 184 ? 22.141 9.047 -14.477 1 45.28 184 LYS B N 1
ATOM 2985 C CA . LYS B 1 184 ? 22.938 8.883 -15.688 1 45.28 184 LYS B CA 1
ATOM 2986 C C . LYS B 1 184 ? 24.281 9.578 -15.555 1 45.28 184 LYS B C 1
ATOM 2988 O O . LYS B 1 184 ? 24.344 10.797 -15.359 1 45.28 184 LYS B O 1
ATOM 2993 N N . SER B 1 185 ? 25.109 9.219 -14.594 1 28 185 SER B N 1
ATOM 2994 C CA . SER B 1 185 ? 26.438 9.656 -14.969 1 28 185 SER B CA 1
ATOM 2995 C C . SER B 1 185 ? 26.734 9.344 -16.438 1 28 185 SER B C 1
ATOM 2997 O O . SER B 1 185 ? 26.266 8.336 -16.969 1 28 185 SER B O 1
#

Nearest PDB structures (foldseek):
  5bqo-assembly1_B  TM=8.759E-01  e=1.056E-21  Saccharolobus solfataricus P2
  4zfn-assembly1_A-2  TM=8.887E-01  e=1.391E-20  Saccharolobus solfataricus P2
  5bqp-assembly1_C  TM=8.935E-01  e=7.298E-20  Saccharolobus solfataricus P2
  1vdm-assembly1_G  TM=9.400E-01  e=3.381E-17  Pyrococcus horikoshii
  4ts5-assembly1_B  TM=7.883E-01  e=2.267E-16  Saccharolobus solfataricus

Solvent-accessible surface area (backbone atoms only — not comparable to full-atom values): 20424 Å² total; per-residue (Å²): 131,83,71,80,74,83,51,78,38,59,48,38,67,66,56,46,53,48,48,50,50,53,50,43,35,53,37,50,76,71,69,55,74,53,60,30,37,34,18,33,54,70,56,2,46,51,61,36,48,39,43,27,30,75,67,68,30,86,45,71,31,42,33,28,61,43,71,42,72,47,89,93,42,91,66,57,50,75,40,76,74,33,70,72,70,51,92,38,60,72,27,34,33,32,39,24,36,39,67,35,49,82,25,59,68,60,52,51,51,55,52,52,45,47,74,56,37,34,63,41,80,46,31,37,26,45,32,34,31,81,81,25,86,57,78,61,77,36,64,71,43,76,46,89,50,48,73,42,52,77,51,37,55,58,60,46,50,75,74,42,92,74,56,55,77,61,40,55,94,42,24,66,52,48,50,49,43,39,70,60,68,58,61,80,118,130,83,71,80,74,84,50,78,38,57,49,40,68,66,55,46,53,48,45,51,48,54,51,44,35,52,37,51,76,70,69,55,72,53,62,31,38,34,17,33,54,70,56,2,47,52,61,37,48,39,43,26,30,75,68,68,30,88,43,73,32,42,32,26,61,45,71,41,73,47,89,93,43,91,64,56,49,77,39,76,75,33,69,72,71,51,91,40,60,72,27,34,33,33,39,24,37,38,67,36,49,82,25,57,67,58,51,52,51,54,51,51,45,48,73,56,38,33,64,42,80,45,33,36,26,44,34,36,31,81,80,26,86,54,79,60,78,37,65,70,44,76,46,89,50,50,73,42,52,77,53,37,54,58,61,45,48,74,74,40,93,73,55,55,77,60,41,56,94,42,24,64,52,49,51,49,44,41,69,59,68,58,60,81,117

Foldseek 3Di:
DPPPAFFEDEAAPVNLLVLLLVQLVVCVVVVHAWQEEEAEPPQFPVSSVSNCVSRVHDHYWYWYWDWDDDVPDPGTAIDTPGAIPDQQAQTEYEYGGAEQEQNRSVVVNVVRSVVSHHPHYFYEYAEYEPPHPDDGPYYRYYDPGHYDYPVCVVVVVVVDPDDLVNNPPCSVVVVCCCVPPVPPD/DPPPAFFEDEAAPVNLLVLLLVQLVVCVVVVHAWQEEEAEPPQFPVSSVSNCVSRVHDHYWYWYWDWDDDDPDPGTAIDTPGAIPDQQAQTEYEYEGAEQEQNRSVVVNVVRSVVSHHPHYFYEYAEYEPPHPDDGPYYRYYDPGHYDYPVCLVVVVVVDPDDLVNNPPCSVVVVCCCVPPVPPD

Sequence (370 aa):
MTGEKIKLEYISWKQLHIALINLAKTMISEGYRPDIIYAVIKGGLIPARILSDLLEVDQIGFIGVKFYKGIGTREAKPELTLPPTHPVRNKNVLVVDDVVDSGRTLQLVLEELNRYGARNIKSLVIYVKPWSPIYPDYYYKETRNWVVFPWEIIETSRETSINPEDLGEDKTIFQSILRSLIGKSMTGEKIKLEYISWKQLHIALINLAKTMISEGYRPDIIYAVIKGGLIPARILSDLLEVDQIGFIGVKFYKGIGTREAKPELTLPPTHPVRNKNVLVVDDVVDSGRTLQLVLEELNRYGARNIKSLVIYVKPWSPIYPDYYYKETRNWVVFPWEIIETSRETSINPEDLGEDKTIFQSILRSLIGKS

pLDDT: mean 92.6, std 12.48, range [27.88, 99.0]

InterPro domains:
  IPR000836 Phosphoribosyltransferase domain [PF00156] (12-152)
  IPR000836 Phosphoribosyltransferase domain [cd06223] (23-139)
  IPR029057 Phosphoribosyltransferase-like [G3DSA:3.40.50.2020] (6-177)
  IPR029057 Phosphoribosyltransferase-like [SSF53271] (9-160)

Organism: Staphylothermus marinus (strain ATCC 43588 / DSM 3639 / JCM 9404 / F1) (NCBI:txid399550)